Protein AF-A0A4V2U6P1-F1 (afdb_monomer)

Structure (mmCIF, N/CA/C/O backbone):
data_AF-A0A4V2U6P1-F1
#
_entry.id   AF-A0A4V2U6P1-F1
#
loop_
_atom_site.group_PDB
_atom_site.id
_atom_site.type_symbol
_atom_site.label_atom_id
_atom_site.label_alt_id
_atom_site.label_comp_id
_atom_site.label_asym_id
_atom_site.label_entity_id
_atom_site.label_seq_id
_atom_site.pdbx_PDB_ins_code
_atom_site.Cartn_x
_atom_site.Cartn_y
_atom_site.Cartn_z
_atom_site.occupancy
_atom_site.B_iso_or_equiv
_atom_site.auth_seq_id
_atom_site.auth_comp_id
_atom_site.auth_asym_id
_atom_site.auth_atom_id
_atom_site.pdbx_PDB_model_num
ATOM 1 N N . MET A 1 1 ? 49.937 1.066 48.881 1.00 42.44 1 MET A N 1
ATOM 2 C CA . MET A 1 1 ? 48.959 -0.029 48.688 1.00 42.44 1 MET A CA 1
ATOM 3 C C . MET A 1 1 ? 47.608 0.524 49.119 1.00 42.44 1 MET A C 1
ATOM 5 O O . MET A 1 1 ? 47.488 0.850 50.284 1.00 42.44 1 MET A O 1
ATOM 9 N N . TYR A 1 2 ? 46.623 0.800 48.268 1.00 28.44 2 TYR A N 1
ATOM 10 C CA . TYR A 1 2 ? 46.235 0.148 47.017 1.00 28.44 2 TYR A CA 1
ATOM 11 C C . TYR A 1 2 ? 45.716 1.172 45.992 1.00 28.44 2 TYR A C 1
ATOM 13 O O . TYR A 1 2 ? 44.991 2.096 46.350 1.00 28.44 2 TYR A O 1
ATOM 21 N N . SER A 1 3 ? 46.097 0.981 44.727 1.00 29.66 3 SER A N 1
ATOM 22 C CA . SER A 1 3 ? 45.518 1.653 43.560 1.00 29.66 3 SER A CA 1
ATOM 23 C C . SER A 1 3 ? 44.108 1.126 43.301 1.00 29.66 3 SER A C 1
ATOM 25 O O . SER A 1 3 ? 43.910 -0.087 43.289 1.00 29.66 3 SER A O 1
ATOM 27 N N . ILE A 1 4 ? 43.152 2.019 43.041 1.00 38.72 4 ILE A N 1
ATOM 28 C CA . ILE A 1 4 ? 41.842 1.650 42.496 1.00 38.72 4 ILE A CA 1
ATOM 29 C C . ILE A 1 4 ? 41.872 1.962 41.004 1.00 38.72 4 ILE A C 1
ATOM 31 O O . ILE A 1 4 ? 41.890 3.118 40.586 1.00 38.72 4 ILE A O 1
ATOM 35 N N . THR A 1 5 ? 41.940 0.895 40.217 1.00 34.00 5 THR A N 1
ATOM 36 C CA . THR A 1 5 ? 41.853 0.905 38.760 1.00 34.00 5 THR A CA 1
ATOM 37 C C . THR A 1 5 ? 40.407 1.166 38.347 1.00 34.00 5 THR A C 1
ATOM 39 O O . THR A 1 5 ? 39.481 0.506 38.814 1.00 34.00 5 THR A O 1
ATOM 42 N N . SER A 1 6 ? 40.227 2.137 37.459 1.00 34.06 6 SER A N 1
ATOM 43 C CA . SER A 1 6 ? 38.994 2.452 36.746 1.00 34.06 6 SER A CA 1
ATOM 44 C C . SER A 1 6 ? 38.441 1.231 36.002 1.00 34.06 6 SER A C 1
ATOM 46 O O . SER A 1 6 ? 39.108 0.695 35.116 1.00 34.06 6 SER A O 1
ATOM 48 N N . VAL A 1 7 ? 37.210 0.825 36.318 1.00 35.94 7 VAL A N 1
ATOM 49 C CA . VAL A 1 7 ? 36.425 -0.094 35.484 1.00 35.94 7 VAL A CA 1
ATOM 50 C C . VAL A 1 7 ? 35.584 0.748 34.528 1.00 35.94 7 VAL A C 1
ATOM 52 O O . VAL A 1 7 ? 34.641 1.424 34.934 1.00 35.94 7 VAL A O 1
ATOM 55 N N . SER A 1 8 ? 35.963 0.722 33.253 1.00 34.53 8 SER A N 1
ATOM 56 C CA . SER A 1 8 ? 35.185 1.265 32.144 1.00 34.53 8 SER A CA 1
ATOM 57 C C . SER A 1 8 ? 33.925 0.421 31.948 1.00 34.53 8 SER A C 1
ATOM 59 O O . SER A 1 8 ? 34.001 -0.710 31.475 1.00 34.53 8 SER A O 1
ATOM 61 N N . LEU A 1 9 ? 32.766 0.968 32.312 1.00 39.22 9 LEU A N 1
ATOM 62 C CA . LEU A 1 9 ? 31.474 0.454 31.866 1.00 39.22 9 LEU A CA 1
ATOM 63 C C . LEU A 1 9 ? 31.262 0.916 30.426 1.00 39.22 9 LEU A C 1
ATOM 65 O O . LEU A 1 9 ? 31.018 2.094 30.157 1.00 39.22 9 LEU A O 1
ATOM 69 N N . ASP A 1 10 ? 31.417 -0.040 29.518 1.00 35.84 10 ASP A N 1
ATOM 70 C CA . ASP A 1 10 ? 31.097 0.074 28.106 1.00 35.84 10 ASP A CA 1
ATOM 71 C C . ASP A 1 10 ? 29.629 0.505 27.956 1.00 35.84 10 ASP A C 1
ATOM 73 O O . ASP A 1 10 ? 28.696 -0.228 28.295 1.00 35.84 10 ASP A O 1
ATOM 77 N N . ARG A 1 11 ? 29.416 1.752 27.518 1.00 40.19 11 ARG A N 1
ATOM 78 C CA . ARG A 1 11 ? 28.096 2.256 27.138 1.00 40.19 11 ARG A CA 1
ATOM 79 C C . ARG A 1 11 ? 27.720 1.574 25.829 1.00 40.19 11 ARG A C 1
ATOM 81 O O . ARG A 1 11 ? 27.961 2.115 24.751 1.00 40.19 11 ARG A O 1
ATOM 88 N N . THR A 1 12 ? 27.058 0.426 25.920 1.00 35.88 12 THR A N 1
ATOM 89 C CA . THR A 1 12 ? 26.257 -0.083 24.809 1.00 35.88 12 THR A CA 1
ATOM 90 C C . THR A 1 12 ? 25.260 1.000 24.411 1.00 35.88 12 THR A C 1
ATOM 92 O O . THR A 1 12 ? 24.371 1.385 25.169 1.00 35.88 12 THR A O 1
ATOM 95 N N . ARG A 1 13 ? 25.484 1.538 23.216 1.00 38.91 13 ARG A N 1
ATOM 96 C CA . ARG A 1 13 ? 24.700 2.551 22.522 1.00 38.91 13 ARG A CA 1
ATOM 97 C C . ARG A 1 13 ? 23.270 2.046 22.312 1.00 38.91 13 ARG A C 1
ATOM 99 O O . ARG A 1 13 ? 22.975 1.434 21.291 1.00 38.91 13 ARG A O 1
ATOM 106 N N . THR A 1 14 ? 22.375 2.328 23.253 1.00 38.00 14 THR A N 1
ATOM 107 C CA . THR A 1 14 ? 20.930 2.259 23.019 1.00 38.00 14 THR A CA 1
ATOM 108 C C . THR A 1 14 ? 20.594 3.343 21.999 1.00 38.00 14 THR A C 1
ATOM 110 O O . THR A 1 14 ? 20.576 4.532 22.321 1.00 38.00 14 THR A O 1
ATOM 113 N N . GLN A 1 15 ? 20.413 2.960 20.735 1.00 40.78 15 GLN A N 1
ATOM 114 C CA . GLN A 1 15 ? 19.809 3.849 19.750 1.00 40.78 15 GLN A CA 1
ATOM 115 C C . GLN A 1 15 ? 18.362 4.068 20.189 1.00 40.78 15 GLN A C 1
ATOM 117 O O . GLN A 1 15 ? 17.535 3.168 20.107 1.00 40.78 15 GLN A O 1
ATOM 122 N N . SER A 1 16 ? 18.082 5.253 20.725 1.00 41.34 16 SER A N 1
ATOM 123 C CA . SER A 1 16 ? 16.719 5.740 20.885 1.00 41.34 16 SER A CA 1
ATOM 124 C C . SER A 1 16 ? 16.160 5.965 19.482 1.00 41.34 16 SER A C 1
ATOM 126 O O . SER A 1 16 ? 16.459 6.978 18.850 1.00 41.34 16 SER A O 1
ATOM 128 N N . THR A 1 17 ? 15.421 4.991 18.952 1.00 43.19 17 THR A N 1
ATOM 129 C CA . THR A 1 17 ? 14.581 5.187 17.771 1.00 43.19 17 THR A CA 1
ATOM 130 C C . THR A 1 17 ? 13.527 6.220 18.149 1.00 43.19 17 THR A C 1
ATOM 132 O O . THR A 1 17 ? 12.600 5.936 18.914 1.00 43.19 17 THR A O 1
ATOM 135 N N . GLY A 1 18 ? 13.726 7.456 17.687 1.00 47.00 18 GLY A N 1
ATOM 136 C CA . GLY A 1 18 ? 12.778 8.544 17.893 1.00 47.00 18 GLY A CA 1
ATOM 137 C C . GLY A 1 18 ? 11.393 8.161 17.371 1.00 47.00 18 GLY A C 1
ATOM 138 O O . GLY A 1 18 ? 11.265 7.329 16.474 1.00 47.00 18 GLY A O 1
ATOM 139 N N . ALA A 1 19 ? 10.346 8.783 17.915 1.00 54.31 19 ALA A N 1
ATOM 140 C CA . ALA A 1 19 ? 8.952 8.532 17.527 1.00 54.31 19 ALA A CA 1
ATOM 141 C C . ALA A 1 19 ? 8.707 8.599 16.000 1.00 54.31 19 ALA A C 1
ATOM 143 O O . ALA A 1 19 ? 7.800 7.949 15.496 1.00 54.31 19 ALA A O 1
ATOM 144 N N . ALA A 1 20 ? 9.560 9.318 15.260 1.00 58.84 20 ALA A N 1
ATOM 145 C CA . ALA A 1 20 ? 9.515 9.448 13.806 1.00 58.84 20 ALA A CA 1
ATOM 146 C C . ALA A 1 20 ? 9.868 8.176 13.008 1.00 58.84 20 ALA A C 1
ATOM 148 O O . ALA A 1 20 ? 9.624 8.166 11.807 1.00 58.84 20 ALA A O 1
ATOM 149 N N . ASP A 1 21 ? 10.428 7.130 13.627 1.00 77.12 21 ASP A N 1
ATOM 150 C CA . ASP A 1 21 ? 10.793 5.888 12.918 1.00 77.12 21 ASP A CA 1
ATOM 151 C C . ASP A 1 21 ? 9.778 4.754 13.144 1.00 77.12 21 ASP A C 1
ATOM 153 O O . ASP A 1 21 ? 9.629 3.857 12.321 1.00 77.12 21 ASP A O 1
ATOM 157 N N . ARG A 1 22 ? 8.983 4.823 14.218 1.00 89.50 22 ARG A N 1
ATOM 158 C CA . ARG A 1 22 ? 8.025 3.763 14.578 1.00 89.50 22 ARG A CA 1
ATOM 159 C C . ARG A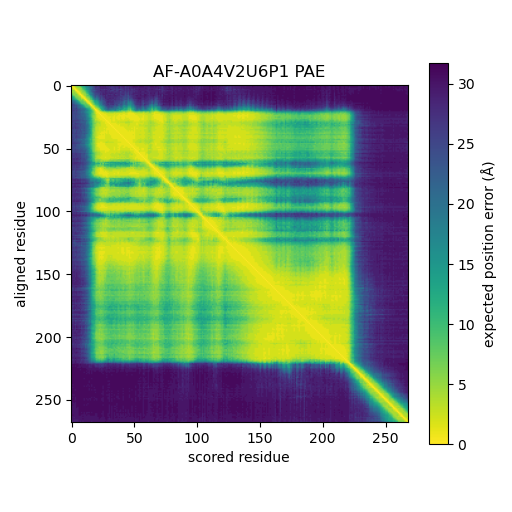 1 22 ? 6.831 3.727 13.617 1.00 89.50 22 ARG A C 1
ATOM 161 O O . ARG A 1 22 ? 6.365 4.803 13.242 1.00 89.50 22 ARG A O 1
ATOM 168 N N . PRO A 1 23 ? 6.295 2.549 13.249 1.00 93.50 23 PRO A N 1
ATOM 169 C CA . PRO A 1 23 ? 5.079 2.455 12.443 1.00 93.50 23 PRO A CA 1
ATOM 170 C C . PRO A 1 23 ? 3.924 3.246 13.065 1.00 93.50 23 PRO A C 1
ATOM 172 O O . PRO A 1 23 ? 3.706 3.182 14.279 1.00 93.50 23 PRO A O 1
ATOM 175 N N . LEU A 1 24 ? 3.210 4.010 12.236 1.00 94.56 24 LEU A N 1
ATOM 176 C CA . LEU A 1 24 ? 2.095 4.851 12.667 1.00 94.56 24 LEU A CA 1
ATOM 177 C C . LEU A 1 24 ? 0.805 4.027 12.671 1.00 94.56 24 LEU A C 1
ATOM 179 O O . LEU A 1 24 ? 0.387 3.530 11.625 1.00 94.56 24 LEU A O 1
ATOM 183 N N . VAL A 1 25 ? 0.157 3.921 13.827 1.00 96.12 25 VAL A N 1
ATOM 184 C CA . VAL A 1 25 ? -1.150 3.277 13.986 1.00 96.12 25 VAL A CA 1
ATOM 185 C C . VAL A 1 25 ? -2.175 4.353 14.307 1.00 96.12 25 VAL A C 1
ATOM 187 O O . VAL A 1 25 ? -2.092 5.030 15.328 1.00 96.12 25 VAL A O 1
ATOM 190 N N . VAL A 1 26 ? -3.143 4.524 13.418 1.00 95.38 26 VAL A N 1
ATOM 191 C CA . VAL A 1 26 ? -4.227 5.486 13.601 1.00 95.38 26 VAL A CA 1
ATOM 192 C C . VAL A 1 26 ? -5.389 4.798 14.305 1.00 95.38 26 VAL A C 1
ATOM 194 O O . VAL A 1 26 ? -5.792 3.717 13.895 1.00 95.38 26 VAL A O 1
ATOM 197 N N . VAL A 1 27 ? -5.943 5.427 15.335 1.00 94.81 27 VAL A N 1
ATOM 198 C CA . VAL A 1 27 ? -7.139 4.970 16.048 1.00 94.81 27 VAL A CA 1
ATOM 199 C C . VAL A 1 27 ? -8.253 5.977 15.814 1.00 94.81 27 VAL A C 1
ATOM 201 O O . VAL A 1 27 ? -8.070 7.171 16.061 1.00 94.81 27 VAL A O 1
ATOM 204 N N . ILE A 1 28 ? -9.403 5.496 15.350 1.00 93.06 28 ILE A N 1
ATOM 205 C CA . ILE A 1 28 ? -10.594 6.308 15.111 1.00 93.06 28 ILE A CA 1
ATOM 206 C C . ILE A 1 28 ? -11.769 5.694 15.875 1.00 93.06 28 ILE A C 1
ATOM 208 O O . ILE A 1 28 ? -12.282 4.648 15.481 1.00 93.06 28 ILE A O 1
ATOM 212 N N . ASP A 1 29 ? -12.163 6.336 16.971 1.00 90.81 29 ASP A N 1
ATOM 213 C CA . ASP A 1 29 ? -13.250 5.904 17.862 1.00 90.81 29 ASP A CA 1
ATOM 214 C C . ASP A 1 29 ? -13.822 7.154 18.563 1.00 90.81 29 ASP A C 1
ATOM 216 O O . ASP A 1 29 ? -13.063 8.053 18.940 1.00 90.81 29 ASP A O 1
ATOM 220 N N . ASP A 1 30 ? -15.145 7.264 18.694 1.00 89.88 30 ASP A N 1
ATOM 221 C CA . ASP A 1 30 ? -15.791 8.425 19.317 1.00 89.88 30 ASP A CA 1
ATOM 222 C C . ASP A 1 30 ? -15.680 8.412 20.852 1.00 89.88 30 ASP A C 1
ATOM 224 O O . ASP A 1 30 ? -15.783 9.465 21.491 1.00 89.88 30 ASP A O 1
ATOM 228 N N . ASP A 1 31 ? -15.378 7.256 21.447 1.00 90.31 31 ASP A N 1
ATOM 229 C CA . ASP A 1 31 ? -15.154 7.098 22.878 1.00 90.31 31 ASP A CA 1
ATOM 230 C C . ASP A 1 31 ? -13.708 7.468 23.262 1.00 90.31 31 ASP A C 1
ATOM 232 O O . ASP A 1 31 ? -12.723 6.810 22.905 1.00 90.31 31 ASP A O 1
ATOM 236 N N . LEU A 1 32 ? -13.568 8.542 24.047 1.00 91.69 32 LEU A N 1
ATOM 237 C CA . LEU A 1 32 ? -12.277 9.007 24.561 1.00 91.69 32 LEU A CA 1
ATOM 238 C C . LEU A 1 32 ? -11.562 7.941 25.406 1.00 91.69 32 LEU A C 1
ATOM 240 O O . LEU A 1 32 ? -10.352 7.777 25.271 1.00 91.69 32 LEU A O 1
ATOM 244 N N . SER A 1 33 ? -12.292 7.198 26.240 1.00 91.75 33 SER A N 1
ATOM 245 C CA . SER A 1 33 ? -11.710 6.189 27.127 1.00 91.75 33 SER A CA 1
ATOM 246 C C . SER A 1 33 ? -11.125 5.020 26.338 1.00 91.75 33 SER A C 1
ATOM 248 O O . SER A 1 33 ? -10.048 4.517 26.680 1.00 91.75 33 SER A O 1
ATOM 250 N N . ILE A 1 34 ? -11.790 4.617 25.249 1.00 91.00 34 ILE A N 1
ATOM 251 C CA . ILE A 1 34 ? -11.264 3.598 24.335 1.00 91.00 34 ILE A CA 1
ATOM 252 C C . ILE A 1 34 ? -10.000 4.118 23.649 1.00 91.00 34 ILE A C 1
ATOM 254 O O . ILE A 1 34 ? -8.989 3.415 23.641 1.00 91.00 34 ILE A O 1
ATOM 258 N N . ARG A 1 35 ? -10.011 5.354 23.130 1.00 94.00 35 ARG A N 1
ATOM 259 C CA . ARG A 1 35 ? -8.834 5.943 22.470 1.00 94.00 35 ARG A CA 1
ATOM 260 C C . ARG A 1 35 ? -7.617 6.029 23.389 1.00 94.00 35 ARG A C 1
ATOM 262 O O . ARG A 1 35 ? -6.546 5.595 22.977 1.00 94.00 35 ARG A O 1
ATOM 269 N N . GLU A 1 36 ? -7.777 6.510 24.620 1.00 94.31 36 GLU A N 1
ATOM 270 C CA . GLU A 1 36 ? -6.687 6.588 25.609 1.00 94.31 36 GLU A CA 1
ATOM 271 C C . GLU A 1 36 ? -6.162 5.193 25.992 1.00 94.31 36 GLU A C 1
ATOM 273 O O . GLU A 1 36 ? -4.954 4.968 26.089 1.00 94.31 36 GLU A O 1
ATOM 278 N N . SER A 1 37 ? -7.058 4.214 26.147 1.00 94.00 37 SER A N 1
ATOM 279 C CA . SER A 1 37 ? -6.667 2.829 26.446 1.00 94.00 37 SER A CA 1
ATOM 280 C C . SER A 1 37 ? -5.868 2.201 25.298 1.00 94.00 37 SER A C 1
ATOM 282 O O . SER A 1 37 ? -4.851 1.538 25.526 1.00 94.00 37 SER A O 1
ATOM 284 N N . LEU A 1 38 ? -6.304 2.425 24.054 1.00 94.75 38 LEU A N 1
ATOM 285 C CA . LEU A 1 38 ? -5.612 1.945 22.860 1.00 94.75 38 LEU A CA 1
ATOM 286 C C . LEU A 1 38 ? -4.284 2.671 22.635 1.00 94.75 38 LEU A C 1
ATOM 288 O O . LEU A 1 38 ? -3.313 2.030 22.241 1.00 94.75 38 LEU A O 1
ATOM 292 N N . GLU A 1 39 ? -4.201 3.967 22.935 1.00 96.00 39 GLU A N 1
ATOM 293 C CA . GLU A 1 39 ? -2.959 4.742 22.871 1.00 96.00 39 GLU A CA 1
ATOM 294 C C . GLU A 1 39 ? -1.860 4.114 23.734 1.00 96.00 39 GLU A C 1
ATOM 296 O O . GLU A 1 39 ? -0.742 3.883 23.257 1.00 96.00 39 GLU A O 1
ATOM 301 N N . LEU A 1 40 ? -2.190 3.790 24.987 1.00 94.69 40 LEU A N 1
ATOM 302 C CA . LEU A 1 40 ? -1.267 3.157 25.927 1.00 94.69 40 LEU A CA 1
ATOM 303 C C . LEU A 1 40 ? -0.840 1.768 25.441 1.00 94.69 40 LEU A C 1
ATOM 305 O O . LEU A 1 40 ? 0.355 1.459 25.435 1.00 94.69 40 LEU A O 1
ATOM 309 N N . LEU A 1 41 ? -1.796 0.949 24.991 1.00 95.44 41 LEU A N 1
ATOM 310 C CA . LEU A 1 41 ? -1.534 -0.399 24.486 1.00 95.44 41 LEU A CA 1
ATOM 311 C C . LEU A 1 41 ? -0.597 -0.371 23.268 1.00 95.44 41 LEU A C 1
ATOM 313 O O . LEU A 1 41 ? 0.444 -1.029 23.270 1.00 95.44 41 LEU A O 1
ATOM 317 N N . ILE A 1 42 ? -0.925 0.438 22.261 1.00 96.25 42 ILE A N 1
ATOM 318 C CA . ILE A 1 42 ? -0.165 0.581 21.011 1.00 96.25 42 ILE A CA 1
ATOM 319 C C . ILE A 1 42 ? 1.242 1.121 21.288 1.00 96.25 42 ILE A C 1
ATOM 321 O O . ILE A 1 42 ? 2.226 0.595 20.761 1.00 96.25 42 ILE A O 1
ATOM 325 N N . SER A 1 43 ? 1.352 2.129 22.158 1.00 95.88 43 SER A N 1
ATOM 326 C CA . SER A 1 43 ? 2.645 2.697 22.555 1.00 95.88 43 SER A CA 1
ATOM 327 C C . SER A 1 43 ? 3.525 1.670 23.262 1.00 95.88 43 SER A C 1
ATOM 329 O O . SER A 1 43 ? 4.725 1.588 22.986 1.00 95.88 43 SER A O 1
ATOM 331 N N . SER A 1 44 ? 2.936 0.862 24.153 1.00 94.69 44 SER A N 1
ATOM 332 C CA . SER A 1 44 ? 3.648 -0.191 24.890 1.00 94.69 44 SER A CA 1
ATOM 333 C C . SER A 1 44 ? 4.167 -1.307 23.977 1.00 94.69 44 SER A C 1
ATOM 335 O O . SER A 1 44 ? 5.221 -1.878 24.250 1.00 94.69 44 SER A O 1
ATOM 337 N N . ALA A 1 45 ? 3.485 -1.553 22.855 1.00 94.06 45 ALA A N 1
ATOM 338 C CA . ALA A 1 45 ? 3.888 -2.511 21.829 1.00 94.06 45 ALA A CA 1
ATOM 339 C C . ALA A 1 45 ? 4.943 -1.962 20.843 1.00 94.06 45 ALA A C 1
ATOM 341 O O . ALA A 1 45 ? 5.423 -2.694 19.980 1.00 94.06 45 ALA A O 1
ATOM 342 N N . GLY A 1 46 ? 5.348 -0.693 20.981 1.00 94.19 46 GLY A N 1
ATOM 343 C CA . GLY A 1 46 ? 6.435 -0.092 20.201 1.00 94.19 46 GLY A CA 1
ATOM 344 C C . GLY A 1 46 ? 6.003 0.642 18.928 1.00 94.19 46 GLY A C 1
ATOM 345 O O . GLY A 1 46 ? 6.869 1.048 18.151 1.00 94.19 46 GLY A O 1
ATOM 346 N N . TRP A 1 47 ? 4.706 0.871 18.725 1.00 95.88 47 TRP A N 1
ATOM 347 C CA . TRP A 1 47 ? 4.181 1.671 17.612 1.00 95.88 47 TRP A CA 1
ATOM 348 C C . TRP A 1 47 ? 3.890 3.116 18.033 1.00 95.88 47 TRP A C 1
ATOM 350 O O . TRP A 1 47 ? 3.881 3.441 19.220 1.00 95.88 47 TRP A O 1
ATOM 360 N N . SER A 1 48 ? 3.690 4.003 17.056 1.00 95.69 48 SER A N 1
ATOM 361 C CA . SER A 1 48 ? 3.278 5.389 17.300 1.00 95.69 48 SER A CA 1
ATOM 362 C C . SER A 1 48 ? 1.765 5.509 17.110 1.00 95.69 48 SER A C 1
ATOM 364 O O . SER A 1 48 ? 1.314 5.370 15.973 1.00 95.69 48 SER A O 1
ATOM 366 N N . PRO A 1 49 ? 0.966 5.769 18.157 1.00 95.19 49 PRO A N 1
ATOM 367 C CA . PRO A 1 49 ? -0.462 6.016 17.996 1.00 95.19 49 PRO A CA 1
ATOM 368 C C . PRO A 1 49 ? -0.742 7.433 17.468 1.00 95.19 49 PRO A C 1
ATOM 370 O O . PRO A 1 49 ? -0.017 8.379 17.771 1.00 95.19 49 PRO A O 1
ATOM 373 N N . ALA A 1 50 ? -1.824 7.584 16.708 1.00 94.75 50 ALA A N 1
ATOM 374 C CA . ALA A 1 50 ? -2.473 8.866 16.430 1.00 94.75 50 ALA A CA 1
ATOM 375 C C . ALA A 1 50 ? -3.987 8.701 16.579 1.00 94.75 50 ALA A C 1
ATOM 377 O O . ALA A 1 50 ? -4.560 7.760 16.035 1.00 94.75 50 ALA A O 1
ATOM 378 N N . LEU A 1 51 ? -4.627 9.592 17.332 1.00 94.50 51 LEU A N 1
ATOM 379 C CA . LEU A 1 51 ? -6.002 9.415 17.799 1.00 94.50 51 LEU A CA 1
ATOM 380 C C . LEU A 1 51 ? -6.938 10.426 17.139 1.00 94.50 51 LEU A C 1
ATOM 382 O O . LEU A 1 51 ? -6.651 11.619 17.143 1.00 94.50 51 LEU A O 1
ATOM 386 N N . PHE A 1 52 ? -8.094 9.965 16.669 1.00 92.75 52 PHE A N 1
ATOM 387 C CA . PHE A 1 52 ? -9.134 10.804 16.071 1.00 92.75 52 PHE A CA 1
ATOM 388 C C . PHE A 1 52 ? -10.500 10.394 16.613 1.00 92.75 52 PHE A C 1
ATOM 390 O O . PHE A 1 52 ? -10.775 9.209 16.762 1.00 92.75 52 PHE A O 1
ATOM 397 N N . ALA A 1 53 ? -11.363 11.362 16.903 1.00 90.69 53 ALA A N 1
ATOM 398 C CA . ALA A 1 53 ? -12.719 11.106 17.381 1.00 90.69 53 ALA A CA 1
ATOM 399 C C . ALA A 1 53 ? -13.693 10.768 16.241 1.00 90.69 53 ALA A C 1
ATOM 401 O O . ALA A 1 53 ? -14.826 10.368 16.485 1.00 90.69 53 ALA A O 1
ATOM 402 N N . SER A 1 54 ? -13.296 10.987 14.981 1.00 88.31 54 SER A N 1
ATOM 403 C CA . SER A 1 54 ? -14.127 10.661 13.821 1.00 88.31 54 SER A CA 1
ATOM 404 C C . SER A 1 54 ? -13.314 10.476 12.541 1.00 88.31 54 SER A C 1
ATOM 406 O O . SER A 1 54 ? -12.225 11.033 12.377 1.00 88.31 54 SER A O 1
ATOM 408 N N . ALA A 1 55 ? -13.890 9.759 11.572 1.00 86.06 55 ALA A N 1
ATOM 409 C CA . ALA A 1 55 ? -13.303 9.613 10.240 1.00 86.06 55 ALA A CA 1
ATOM 410 C C . ALA A 1 55 ? -13.135 10.963 9.521 1.00 86.06 55 ALA A C 1
ATOM 412 O O . ALA A 1 55 ? -12.182 11.147 8.768 1.00 86.06 55 ALA A O 1
ATOM 413 N N . LYS A 1 56 ? -14.034 11.925 9.772 1.00 85.56 56 LYS A N 1
ATOM 414 C CA . LYS A 1 56 ? -13.922 13.281 9.225 1.00 85.56 56 LYS A CA 1
ATOM 415 C C . LYS A 1 56 ? -12.697 14.005 9.777 1.00 85.56 56 LYS A C 1
ATOM 417 O O . LYS A 1 56 ? -11.935 14.568 9.005 1.00 85.56 56 LYS A O 1
ATOM 422 N N . GLU A 1 57 ? -12.492 13.954 11.091 1.00 87.88 57 GLU A N 1
ATOM 423 C CA . GLU A 1 57 ? -11.329 14.572 11.730 1.00 87.88 57 GLU A CA 1
ATOM 424 C C . GLU A 1 57 ? -10.019 14.008 11.169 1.00 87.88 57 GLU A C 1
ATOM 426 O O . GLU A 1 57 ? -9.110 14.777 10.862 1.00 87.88 57 GLU A O 1
ATOM 431 N N . PHE A 1 58 ? -9.964 12.690 10.954 1.00 88.31 58 PHE A N 1
ATOM 432 C CA . PHE A 1 58 ? -8.836 12.026 10.302 1.00 88.31 58 PHE A CA 1
ATOM 433 C C . PHE A 1 58 ? -8.608 12.507 8.863 1.00 88.31 58 PHE A C 1
ATOM 435 O O . PHE A 1 58 ? -7.466 12.702 8.460 1.00 88.31 58 PHE A O 1
ATOM 442 N N . LEU A 1 59 ? -9.666 12.708 8.076 1.00 83.81 59 LEU A N 1
ATOM 443 C CA . LEU A 1 59 ? -9.541 13.204 6.702 1.00 83.81 59 LEU A CA 1
ATOM 444 C C . LEU A 1 59 ? -9.101 14.675 6.653 1.00 83.81 59 LEU A C 1
ATOM 446 O O . LEU A 1 59 ? -8.269 15.027 5.818 1.00 83.81 59 LEU A O 1
ATOM 450 N N . ASP A 1 60 ? -9.619 15.510 7.556 1.00 84.81 60 ASP A N 1
ATOM 451 C CA . ASP A 1 60 ? -9.308 16.943 7.630 1.00 84.81 60 ASP A CA 1
ATOM 452 C C . ASP A 1 60 ? -7.887 17.201 8.173 1.00 84.81 60 ASP A C 1
ATOM 454 O O . ASP A 1 60 ? -7.233 18.167 7.779 1.00 84.81 60 ASP A O 1
ATOM 458 N N . HIS A 1 61 ? -7.388 16.319 9.046 1.00 81.44 61 HIS A N 1
ATOM 459 C CA . HIS A 1 61 ? -6.089 16.443 9.720 1.00 81.44 61 HIS A CA 1
ATOM 460 C C . HIS A 1 61 ? -5.177 15.247 9.441 1.00 81.44 61 HIS A C 1
ATOM 462 O O . HIS A 1 61 ? -4.424 14.820 10.321 1.00 81.44 61 HIS A O 1
ATOM 468 N N . SER A 1 62 ? -5.263 14.679 8.232 1.00 69.75 62 SER A N 1
ATOM 469 C CA . SER A 1 62 ? -4.512 13.469 7.888 1.00 69.75 62 SER A CA 1
ATOM 470 C C . SER A 1 62 ? -3.027 13.648 8.236 1.00 69.75 62 SER A C 1
ATOM 472 O O . SER A 1 62 ? -2.435 14.663 7.854 1.00 69.75 62 SER A O 1
ATOM 474 N N . PRO A 1 63 ? -2.408 12.678 8.939 1.00 70.75 63 PRO A N 1
ATOM 475 C CA . PRO A 1 63 ? -1.013 12.775 9.343 1.00 70.75 63 PRO A CA 1
ATOM 476 C C . PRO A 1 63 ? -0.088 13.019 8.147 1.00 70.75 63 PRO A C 1
ATOM 478 O O . PRO A 1 63 ? -0.345 12.545 7.039 1.00 70.75 63 PRO A O 1
ATOM 481 N N . THR A 1 64 ? 1.028 13.711 8.386 1.00 68.56 64 THR A N 1
ATOM 482 C CA . THR A 1 64 ? 2.070 13.959 7.371 1.00 68.56 64 THR A CA 1
ATOM 483 C C . THR A 1 64 ? 2.802 12.689 6.937 1.00 68.56 64 THR A C 1
ATOM 485 O O . THR A 1 64 ? 3.456 12.684 5.897 1.00 68.56 64 THR A O 1
ATOM 488 N N . ARG A 1 65 ? 2.707 11.621 7.735 1.00 77.56 65 ARG A N 1
ATOM 489 C CA . ARG A 1 65 ? 3.286 10.305 7.468 1.00 77.56 65 ARG A CA 1
ATOM 490 C C . ARG A 1 65 ? 2.166 9.320 7.155 1.00 77.56 65 ARG A C 1
ATOM 492 O O . ARG A 1 65 ? 1.122 9.357 7.805 1.00 77.56 65 ARG A O 1
ATOM 499 N N . ASP A 1 66 ? 2.382 8.434 6.187 1.00 82.88 66 ASP A N 1
ATOM 500 C CA . ASP A 1 66 ? 1.371 7.439 5.843 1.00 82.88 66 ASP A CA 1
ATOM 501 C C . ASP A 1 66 ? 1.137 6.458 7.007 1.00 82.88 66 ASP A C 1
ATOM 503 O O . ASP A 1 66 ? 2.100 5.901 7.546 1.00 82.88 66 ASP A O 1
ATOM 507 N N . PRO A 1 67 ? -0.126 6.246 7.423 1.00 89.38 67 PRO A N 1
ATOM 508 C CA . PRO A 1 67 ? -0.463 5.251 8.431 1.00 89.38 67 PRO A CA 1
ATOM 509 C C . PRO A 1 67 ? -0.090 3.844 7.969 1.00 89.38 67 PRO A C 1
ATOM 511 O O . PRO A 1 67 ? -0.431 3.437 6.860 1.00 89.38 67 PRO A O 1
ATOM 514 N N . SER A 1 68 ? 0.539 3.078 8.857 1.00 92.69 68 SER A N 1
ATOM 515 C CA . SER A 1 68 ? 0.815 1.655 8.647 1.00 92.69 68 SER A CA 1
ATOM 516 C C . SER A 1 68 ? -0.415 0.786 8.918 1.00 92.69 68 SER A C 1
ATOM 518 O O . SER A 1 68 ? -0.522 -0.330 8.418 1.00 92.69 68 SER A O 1
ATOM 520 N N . CYS A 1 69 ? -1.342 1.280 9.737 1.00 94.88 69 CYS A N 1
ATOM 521 C CA . CYS A 1 69 ? -2.597 0.614 10.057 1.00 94.88 69 CYS A CA 1
ATOM 522 C C . CYS A 1 69 ? -3.616 1.639 10.562 1.00 94.88 69 CYS A C 1
ATOM 524 O O . CYS A 1 69 ? -3.244 2.620 11.213 1.00 94.88 69 CYS A O 1
ATOM 526 N N . ILE A 1 70 ? -4.899 1.384 10.311 1.00 94.19 70 ILE A N 1
ATOM 527 C CA . ILE A 1 70 ? -6.017 2.110 10.921 1.00 94.19 70 ILE A CA 1
ATOM 528 C C . ILE A 1 70 ? -6.842 1.123 11.751 1.00 94.19 70 ILE A C 1
ATOM 530 O O . ILE A 1 70 ? -7.272 0.098 11.234 1.00 94.19 70 ILE A O 1
ATOM 534 N N . VAL A 1 71 ? -7.080 1.442 13.019 1.00 94.44 71 VAL A N 1
ATOM 535 C CA . VAL A 1 71 ? -8.059 0.788 13.893 1.00 94.44 71 VAL A CA 1
ATOM 536 C C . VAL A 1 71 ? -9.293 1.679 13.938 1.00 94.44 71 VAL A C 1
ATOM 538 O O . VAL A 1 71 ? -9.189 2.856 14.281 1.00 94.44 71 VAL A O 1
ATOM 541 N N . LEU A 1 72 ? -10.445 1.144 13.547 1.00 92.12 72 LEU A N 1
ATOM 542 C CA . LEU A 1 72 ? -11.631 1.941 13.243 1.00 92.12 72 LEU A CA 1
ATOM 543 C C . LEU A 1 72 ? -12.879 1.361 13.897 1.00 92.12 72 LEU A C 1
ATOM 545 O O . LEU A 1 72 ? -13.266 0.235 13.578 1.00 92.12 72 LEU A O 1
ATOM 549 N N . ASP A 1 73 ? -13.538 2.146 14.751 1.00 89.00 73 ASP A N 1
ATOM 550 C CA . ASP A 1 73 ? -14.873 1.799 15.233 1.00 89.00 73 ASP A CA 1
ATOM 551 C C . ASP A 1 73 ? -15.902 1.939 14.108 1.00 89.00 73 ASP A C 1
ATOM 553 O O . ASP A 1 73 ? -15.916 2.923 1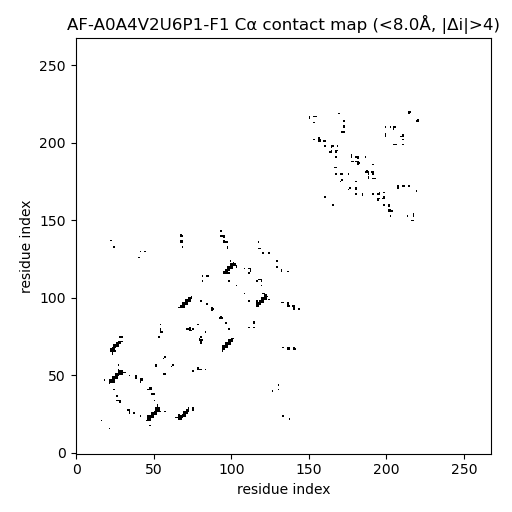3.361 1.00 89.00 73 ASP A O 1
ATOM 557 N N . VAL A 1 74 ? -16.782 0.948 13.974 1.00 79.06 74 VAL A N 1
ATOM 558 C CA . VAL A 1 74 ? -17.860 0.994 12.984 1.00 79.06 74 VAL A CA 1
ATOM 559 C C . VAL A 1 74 ? -19.136 1.646 13.507 1.00 79.06 74 VAL A C 1
ATOM 561 O O . VAL A 1 74 ? -19.957 2.078 12.700 1.00 79.06 74 VAL A O 1
ATOM 564 N N . ASN A 1 75 ? -19.305 1.755 14.826 1.00 73.06 75 ASN A N 1
ATOM 565 C CA . ASN A 1 75 ? -20.530 2.289 15.428 1.00 73.06 75 ASN A CA 1
ATOM 566 C C . ASN A 1 75 ? -20.583 3.827 15.496 1.00 73.06 75 ASN A C 1
ATOM 568 O O . ASN A 1 75 ? -21.560 4.376 16.009 1.00 73.06 75 ASN A O 1
ATOM 572 N N . MET A 1 76 ? -19.587 4.528 14.949 1.00 71.50 76 MET A N 1
ATOM 573 C CA . MET A 1 76 ? -19.564 5.988 14.958 1.00 71.50 76 MET A CA 1
ATOM 574 C C . MET A 1 76 ? -20.657 6.598 14.058 1.00 71.50 76 MET A C 1
ATOM 576 O O . MET A 1 76 ? -20.820 6.190 12.901 1.00 71.50 76 MET A O 1
ATOM 580 N N . PRO A 1 77 ? -21.373 7.633 14.530 1.00 58.59 77 PRO A N 1
ATOM 581 C CA . PRO A 1 77 ? -22.314 8.382 13.707 1.00 58.59 77 PRO A CA 1
ATOM 582 C C . PRO A 1 77 ? -21.592 9.217 12.636 1.00 58.59 77 PRO A C 1
ATOM 584 O O . PRO A 1 77 ? -20.589 9.879 12.900 1.00 58.59 77 PRO A O 1
ATOM 587 N N . GLY A 1 78 ? -22.145 9.250 11.420 1.00 64.25 78 GLY A N 1
ATOM 588 C CA . GLY A 1 78 ? -21.629 10.062 10.314 1.00 64.25 78 GLY A CA 1
ATOM 589 C C . GLY A 1 78 ? -20.996 9.229 9.203 1.00 64.25 78 GLY A C 1
ATOM 590 O O . GLY A 1 78 ? -21.621 8.298 8.700 1.00 64.25 78 GLY A O 1
ATOM 591 N N . LEU A 1 79 ? -19.793 9.612 8.761 1.00 62.09 79 LEU A N 1
ATOM 592 C CA . LEU A 1 79 ? -19.080 8.907 7.694 1.00 62.09 79 LEU A CA 1
ATOM 593 C C . LEU A 1 79 ? -18.743 7.492 8.178 1.00 62.09 79 LEU A C 1
ATOM 595 O O . LEU A 1 79 ? -17.943 7.336 9.101 1.00 62.09 79 LEU A O 1
ATOM 599 N N . THR A 1 80 ? -19.375 6.474 7.589 1.00 69.69 80 THR A N 1
ATOM 600 C CA . THR A 1 80 ? -19.227 5.101 8.082 1.00 69.69 80 THR A CA 1
ATOM 601 C C . THR A 1 80 ? -17.799 4.620 7.854 1.00 69.69 80 THR A C 1
ATOM 603 O O . THR A 1 80 ? -17.133 5.038 6.902 1.00 69.69 80 THR A O 1
ATOM 606 N N . GLY A 1 81 ? -17.311 3.692 8.678 1.00 71.06 81 GLY A N 1
ATOM 607 C CA . GLY A 1 81 ? -15.959 3.170 8.485 1.00 71.06 81 GLY A CA 1
ATOM 608 C C . GLY A 1 81 ? -15.740 2.520 7.104 1.00 71.06 81 GLY A C 1
ATOM 609 O O . GLY A 1 81 ? -14.643 2.566 6.548 1.00 71.06 81 GLY A O 1
ATOM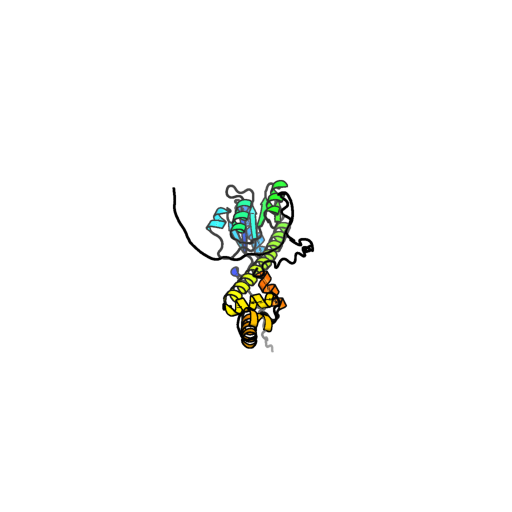 610 N N . LEU A 1 82 ? -16.815 2.017 6.485 1.00 75.12 82 LEU A N 1
ATOM 611 C CA . LEU A 1 82 ? -16.821 1.504 5.111 1.00 75.12 82 LEU A CA 1
ATOM 612 C C . LEU A 1 82 ? -16.772 2.607 4.039 1.00 75.12 82 LEU A C 1
ATOM 614 O O . LEU A 1 82 ? -16.336 2.354 2.914 1.00 75.12 82 LEU A O 1
ATOM 618 N N . ASP A 1 83 ? -17.256 3.814 4.335 1.00 80.81 83 ASP A N 1
ATOM 619 C CA . ASP A 1 83 ? -17.076 4.981 3.466 1.00 80.81 83 ASP A CA 1
ATOM 620 C C . ASP A 1 83 ? -15.619 5.451 3.508 1.00 80.81 83 ASP A C 1
ATOM 622 O O . ASP A 1 83 ? -15.031 5.678 2.450 1.00 80.81 83 ASP A O 1
ATOM 626 N N . LEU A 1 84 ? -15.007 5.508 4.701 1.00 82.44 84 LEU A N 1
ATOM 627 C CA . LEU A 1 84 ? -13.589 5.854 4.851 1.00 82.44 84 LEU A CA 1
ATOM 628 C C . LEU A 1 84 ? -12.698 4.892 4.058 1.00 82.44 84 LEU A C 1
ATOM 630 O O . LEU A 1 84 ? -11.834 5.330 3.301 1.00 82.44 84 LEU A O 1
ATOM 634 N N . GLN A 1 85 ? -12.956 3.589 4.169 1.00 81.50 85 GLN A N 1
ATOM 635 C CA . GLN A 1 85 ? -12.255 2.573 3.389 1.00 81.50 85 GLN A CA 1
ATOM 636 C C . GLN A 1 85 ? -12.362 2.831 1.881 1.00 81.50 85 GLN A C 1
ATOM 638 O O . GLN A 1 85 ? -11.346 2.884 1.190 1.00 81.50 85 GLN A O 1
ATOM 643 N N . ARG A 1 86 ? -13.577 3.069 1.369 1.00 80.94 86 ARG A N 1
ATOM 644 C CA . ARG A 1 86 ? -13.795 3.379 -0.053 1.00 80.94 86 ARG A CA 1
ATOM 645 C C . ARG A 1 86 ? -13.054 4.637 -0.494 1.00 80.94 86 ARG A C 1
ATOM 647 O O . ARG A 1 86 ? -12.499 4.650 -1.594 1.00 80.94 86 ARG A O 1
ATOM 654 N N . MET A 1 87 ? -13.023 5.675 0.338 1.00 81.62 87 MET A N 1
ATOM 655 C CA . MET A 1 87 ? -12.297 6.912 0.046 1.00 81.62 87 MET A CA 1
ATOM 656 C C . MET A 1 87 ? -10.783 6.685 -0.017 1.00 81.62 87 MET A C 1
ATOM 658 O O . MET A 1 87 ? -10.143 7.146 -0.961 1.00 81.62 87 MET A O 1
ATOM 662 N N . LEU A 1 88 ? -10.217 5.934 0.931 1.00 80.62 88 LEU A N 1
ATOM 663 C CA . LEU A 1 88 ? -8.788 5.607 0.950 1.00 80.62 88 LEU A CA 1
ATOM 664 C C . LEU A 1 88 ? -8.382 4.773 -0.269 1.00 80.62 88 LEU A C 1
ATOM 666 O O . LEU A 1 88 ? -7.416 5.119 -0.951 1.00 80.62 88 LEU A O 1
ATOM 670 N N . THR A 1 89 ? -9.165 3.745 -0.605 1.00 76.44 89 THR A N 1
ATOM 671 C CA . THR A 1 89 ? -8.924 2.920 -1.796 1.00 76.44 89 THR A CA 1
ATOM 672 C C . THR A 1 89 ? -9.039 3.734 -3.085 1.00 76.44 89 THR A C 1
ATOM 674 O O . THR A 1 89 ? -8.188 3.609 -3.963 1.00 76.44 89 THR A O 1
ATOM 677 N N . SER A 1 90 ? -10.044 4.611 -3.198 1.00 76.81 90 SER A N 1
ATOM 678 C CA . SER A 1 90 ? -10.226 5.471 -4.381 1.00 76.81 90 SER A CA 1
ATOM 679 C C . SER A 1 90 ? -9.100 6.497 -4.540 1.00 76.81 90 SER A C 1
ATOM 681 O O . SER A 1 90 ? -8.748 6.855 -5.660 1.00 76.81 90 SER A O 1
ATOM 683 N N . GLY A 1 91 ? -8.503 6.940 -3.431 1.00 71.56 91 GLY A N 1
ATOM 684 C CA . GLY A 1 91 ? -7.309 7.788 -3.418 1.00 71.56 91 GLY A CA 1
ATOM 685 C C . GLY A 1 91 ? -6.000 7.047 -3.713 1.00 71.56 91 GLY A C 1
ATOM 686 O O . GLY A 1 91 ? -4.939 7.657 -3.626 1.00 71.56 91 GLY A O 1
ATOM 687 N N . GLY A 1 92 ? -6.047 5.745 -4.024 1.00 70.88 92 GLY A N 1
ATOM 688 C CA . GLY A 1 92 ? -4.869 4.917 -4.298 1.00 70.88 92 GLY A CA 1
ATOM 689 C C . GLY A 1 92 ? -4.060 4.532 -3.056 1.00 70.88 92 GLY A C 1
ATOM 690 O O . GLY A 1 92 ? -2.987 3.947 -3.187 1.00 70.88 92 GLY A O 1
ATOM 691 N N . ARG A 1 93 ? -4.553 4.833 -1.847 1.00 75.31 93 ARG A N 1
ATOM 692 C CA . ARG A 1 93 ? -3.862 4.525 -0.589 1.00 75.31 93 ARG A CA 1
ATOM 693 C C . ARG A 1 93 ? -4.227 3.114 -0.143 1.00 75.31 93 ARG A C 1
ATOM 695 O O . ARG A 1 93 ? -5.366 2.841 0.233 1.00 75.31 93 ARG A O 1
ATOM 702 N N . ARG A 1 94 ? -3.246 2.213 -0.163 1.00 82.12 94 ARG A N 1
ATOM 703 C CA . ARG A 1 94 ? -3.401 0.812 0.258 1.00 82.12 94 ARG A CA 1
ATOM 704 C C . ARG A 1 94 ? -3.081 0.663 1.749 1.00 82.12 94 ARG A C 1
ATOM 706 O O . ARG A 1 94 ? -2.095 0.038 2.118 1.00 82.12 94 ARG A O 1
ATOM 713 N N . ILE A 1 95 ? -3.899 1.283 2.601 1.00 89.12 95 ILE A N 1
ATOM 714 C CA . ILE A 1 95 ? -3.719 1.239 4.061 1.00 89.12 95 ILE A CA 1
ATOM 715 C C . ILE A 1 95 ? -4.582 0.112 4.648 1.00 89.12 95 ILE A C 1
ATOM 717 O O . ILE A 1 95 ? -5.793 0.110 4.414 1.00 89.12 95 ILE A O 1
ATOM 721 N N . PRO A 1 96 ? -4.008 -0.828 5.417 1.00 92.19 96 PRO A N 1
ATOM 722 C CA . PRO A 1 96 ? -4.772 -1.865 6.109 1.00 92.19 96 PRO A CA 1
ATOM 723 C C . PRO A 1 96 ? -5.696 -1.273 7.181 1.00 92.19 96 PRO A C 1
ATOM 725 O O . PRO A 1 96 ? -5.272 -0.433 7.979 1.00 92.19 96 PRO A O 1
ATOM 728 N N . ILE A 1 97 ? -6.947 -1.737 7.222 1.00 92.62 97 ILE A N 1
ATOM 729 C CA . ILE A 1 97 ? -7.957 -1.285 8.191 1.00 92.62 97 ILE A CA 1
ATOM 730 C C . ILE A 1 97 ? -8.426 -2.472 9.031 1.00 92.62 97 ILE A C 1
ATOM 732 O O . ILE A 1 97 ? -8.888 -3.475 8.484 1.00 92.62 97 ILE A O 1
ATOM 736 N N . ILE A 1 98 ? -8.325 -2.330 10.349 1.00 93.88 98 ILE A N 1
ATOM 737 C CA . ILE A 1 98 ? -8.870 -3.239 11.353 1.00 93.88 98 ILE A CA 1
ATOM 738 C C . ILE A 1 98 ? -10.150 -2.609 11.885 1.00 93.88 98 ILE A C 1
ATOM 740 O O . ILE A 1 98 ? -10.120 -1.539 12.497 1.00 93.88 98 ILE A O 1
ATOM 744 N N . PHE A 1 99 ? -11.277 -3.265 11.652 1.00 91.31 99 PHE A N 1
ATOM 745 C CA . PHE A 1 99 ? -12.554 -2.801 12.173 1.00 91.31 99 PHE A CA 1
ATOM 746 C C . PHE A 1 99 ? -12.793 -3.332 13.577 1.00 91.31 99 PHE A C 1
ATOM 748 O O . PHE A 1 99 ? -12.528 -4.498 13.860 1.00 91.31 99 PHE A O 1
ATOM 755 N N . VAL A 1 100 ? -13.345 -2.484 14.435 1.00 89.69 100 VAL A N 1
ATOM 756 C CA . VAL A 1 100 ? -13.801 -2.845 15.773 1.00 89.69 100 VAL A CA 1
ATOM 757 C C . VAL A 1 100 ? -15.281 -2.492 15.870 1.00 89.69 100 VAL A C 1
ATOM 759 O O . VAL A 1 100 ? -15.667 -1.386 15.524 1.00 89.69 100 VAL A O 1
ATOM 762 N N . THR A 1 101 ? -16.138 -3.409 16.314 1.00 83.69 101 THR A N 1
ATOM 763 C CA . THR A 1 101 ? -17.585 -3.138 16.439 1.00 83.69 101 THR A CA 1
ATOM 764 C C . THR A 1 101 ? -18.152 -3.641 17.757 1.00 83.69 101 THR A C 1
ATOM 766 O O . THR A 1 101 ? -17.769 -4.703 18.236 1.00 83.69 101 THR A O 1
ATOM 769 N N . GLY A 1 102 ? -19.121 -2.924 18.328 1.00 78.69 102 GLY A N 1
ATOM 770 C CA . GLY A 1 102 ? -19.940 -3.440 19.434 1.00 78.69 102 GLY A CA 1
ATOM 771 C C . GLY A 1 102 ? -20.963 -4.500 19.016 1.00 78.69 102 GLY A C 1
ATOM 772 O O . GLY A 1 102 ? -21.403 -5.288 19.848 1.00 78.69 102 GLY A O 1
ATOM 773 N N . PHE A 1 103 ? -21.321 -4.547 17.731 1.00 70.12 103 PHE A N 1
ATOM 774 C CA . PHE A 1 103 ? -22.292 -5.487 17.175 1.00 70.12 103 PHE A CA 1
ATOM 775 C C . PHE A 1 103 ? -21.649 -6.243 16.013 1.00 70.12 103 PHE A C 1
ATOM 777 O O . PHE A 1 103 ? -21.448 -5.690 14.935 1.00 70.12 103 PHE A O 1
ATOM 784 N N . GLY A 1 104 ? -21.283 -7.503 16.244 1.00 64.12 104 GLY A N 1
ATOM 785 C CA . GLY A 1 104 ? -20.721 -8.379 15.216 1.00 64.12 104 GLY A CA 1
ATOM 786 C C . GLY A 1 104 ? -21.810 -9.120 14.448 1.00 64.12 104 GLY A C 1
ATOM 787 O O . GLY A 1 104 ? -21.981 -10.321 14.655 1.00 64.12 104 GLY A O 1
ATOM 788 N N . ASP A 1 105 ? -22.573 -8.443 13.587 1.00 70.44 105 ASP A N 1
ATOM 789 C CA . ASP A 1 105 ? -23.459 -9.156 12.670 1.00 70.44 105 ASP A CA 1
ATOM 790 C C . ASP A 1 105 ? -22.658 -9.695 11.472 1.00 70.44 105 ASP A C 1
ATOM 792 O O . ASP A 1 105 ? -21.934 -8.985 10.772 1.00 70.44 105 ASP A O 1
ATOM 796 N N . VAL A 1 106 ? -22.800 -10.998 11.216 1.00 74.25 106 VAL A N 1
ATOM 797 C CA . VAL A 1 106 ? -22.095 -11.699 10.130 1.00 74.25 106 VAL A CA 1
ATOM 798 C C . VAL A 1 106 ? -22.193 -10.980 8.767 1.00 74.25 106 VAL A C 1
ATOM 800 O O . VAL A 1 106 ? -21.179 -10.919 8.065 1.00 74.25 106 VAL A O 1
ATOM 803 N N . PRO A 1 107 ? -23.341 -10.395 8.357 1.00 80.88 107 PRO A N 1
ATOM 804 C CA . PRO A 1 107 ? -23.437 -9.673 7.086 1.00 80.88 107 PRO A CA 1
ATOM 805 C C . PRO A 1 107 ? -22.483 -8.477 6.967 1.00 80.88 107 PRO A C 1
ATOM 807 O O . PRO A 1 107 ? -21.918 -8.245 5.893 1.00 80.88 107 PRO A O 1
ATOM 810 N N . MET A 1 108 ? -22.286 -7.724 8.048 1.00 77.50 108 MET A N 1
ATOM 811 C CA . MET A 1 108 ? -21.402 -6.562 8.084 1.00 77.50 108 MET A CA 1
ATOM 812 C C . MET A 1 108 ? -19.935 -6.966 8.042 1.00 77.50 108 MET A C 1
ATOM 814 O O . MET A 1 108 ? -19.185 -6.406 7.242 1.00 77.50 108 MET A O 1
ATOM 818 N N . THR A 1 109 ? -19.543 -7.988 8.808 1.00 79.88 109 THR A N 1
ATOM 819 C CA . THR A 1 109 ? -18.189 -8.554 8.751 1.00 79.88 109 THR A CA 1
ATOM 820 C C . THR A 1 109 ? -17.856 -9.014 7.332 1.00 79.88 109 THR A C 1
ATOM 822 O O . THR A 1 109 ? -16.829 -8.631 6.777 1.00 79.88 109 THR A O 1
ATOM 825 N N . VAL A 1 110 ? -18.762 -9.749 6.674 1.00 83.12 110 VAL A N 1
ATOM 826 C CA . VAL A 1 110 ? -18.562 -10.184 5.281 1.00 83.12 110 VAL A CA 1
ATOM 827 C C . VAL A 1 110 ?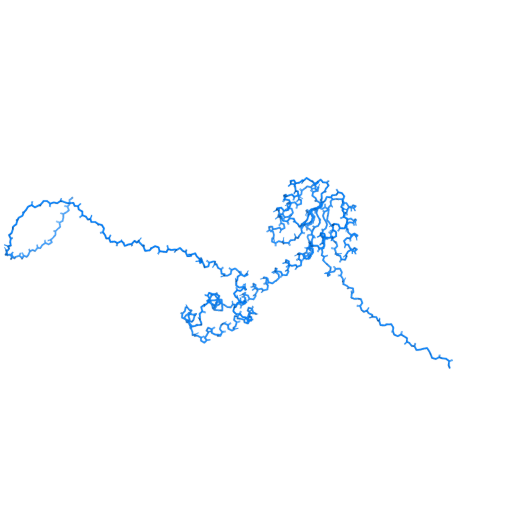 -18.433 -8.989 4.333 1.00 83.12 110 VAL A C 1
ATOM 829 O O . VAL A 1 110 ? -17.606 -9.019 3.420 1.00 83.12 110 VAL A O 1
ATOM 832 N N . ARG A 1 111 ? -19.231 -7.930 4.524 1.00 80.81 111 ARG A N 1
ATOM 833 C CA . ARG A 1 111 ? -19.144 -6.713 3.705 1.00 80.81 111 ARG A CA 1
ATOM 834 C C . ARG A 1 111 ? -17.802 -6.002 3.891 1.00 80.81 111 ARG A C 1
ATOM 836 O O . ARG A 1 111 ? -17.213 -5.607 2.889 1.00 80.81 111 ARG A O 1
ATOM 843 N N . ALA A 1 112 ? -17.318 -5.876 5.124 1.00 79.00 112 ALA A N 1
ATOM 844 C CA . ALA A 1 112 ? -16.024 -5.275 5.434 1.00 79.00 112 ALA A CA 1
ATOM 845 C C . ALA A 1 112 ? -14.871 -6.069 4.799 1.00 79.00 112 ALA A C 1
ATOM 847 O O . ALA A 1 112 ? -14.053 -5.499 4.077 1.00 79.00 112 ALA A O 1
ATOM 848 N N . MET A 1 113 ? -14.865 -7.396 4.957 1.00 86.06 113 MET A N 1
ATOM 849 C CA . MET A 1 113 ? -13.847 -8.262 4.347 1.00 86.06 113 MET A CA 1
ATOM 850 C C . MET A 1 113 ? -13.867 -8.173 2.817 1.00 86.06 113 MET A C 1
ATOM 852 O O . MET A 1 113 ? -12.822 -8.011 2.193 1.00 86.06 113 MET A O 1
ATOM 856 N N . LYS A 1 114 ? -15.053 -8.181 2.190 1.00 83.00 114 LYS A N 1
ATOM 857 C CA . LYS A 1 114 ? -15.184 -8.000 0.731 1.00 83.00 114 LYS A CA 1
ATOM 858 C C . LYS A 1 114 ? -14.733 -6.625 0.243 1.00 83.00 114 LYS A C 1
ATOM 860 O O . LYS A 1 114 ? -14.307 -6.511 -0.901 1.00 83.00 114 LYS A O 1
ATOM 865 N N . ALA A 1 115 ? -14.840 -5.596 1.079 1.00 75.31 115 ALA A N 1
ATOM 866 C CA . ALA A 1 115 ? -14.342 -4.263 0.765 1.00 75.31 115 ALA A CA 1
ATOM 867 C C . ALA A 1 115 ? -12.810 -4.153 0.903 1.00 75.31 115 ALA A C 1
ATOM 869 O O . ALA A 1 115 ? -12.243 -3.145 0.485 1.00 75.31 115 ALA A O 1
ATOM 870 N N . GLY A 1 116 ? -12.140 -5.171 1.463 1.00 80.38 116 GLY A N 1
ATOM 871 C CA . GLY A 1 116 ? -10.691 -5.201 1.680 1.00 80.38 116 GLY A CA 1
ATOM 872 C C . GLY A 1 116 ? -10.263 -4.853 3.107 1.00 80.38 116 GLY A C 1
ATOM 873 O O . GLY A 1 116 ? -9.182 -4.299 3.291 1.00 80.38 116 GLY A O 1
ATOM 874 N N . ALA A 1 117 ? -11.117 -5.100 4.109 1.00 87.12 117 ALA A N 1
ATOM 875 C CA . ALA A 1 117 ? -10.702 -5.008 5.506 1.00 87.12 117 ALA A CA 1
ATOM 876 C C . ALA A 1 117 ? -9.557 -5.991 5.769 1.00 87.12 117 ALA A C 1
ATOM 878 O O . ALA A 1 117 ? -9.558 -7.100 5.233 1.00 87.12 117 ALA A O 1
ATOM 879 N N . PHE A 1 118 ? -8.596 -5.579 6.592 1.00 91.56 118 PHE A N 1
ATOM 880 C CA . PHE A 1 118 ? -7.503 -6.453 6.999 1.00 91.56 118 PHE A CA 1
ATOM 881 C C . PHE A 1 118 ? -7.978 -7.464 8.043 1.00 91.56 118 PHE A C 1
ATOM 883 O O . PHE A 1 118 ? -7.706 -8.651 7.912 1.00 91.56 118 PHE A O 1
ATOM 890 N N . GLU A 1 119 ? -8.709 -6.985 9.050 1.00 92.00 119 GLU A N 1
ATOM 891 C CA . GLU A 1 119 ? -9.243 -7.809 10.133 1.00 92.00 119 GLU A CA 1
ATOM 892 C C . GLU A 1 119 ? -10.512 -7.172 10.718 1.00 92.00 119 GLU A C 1
ATOM 894 O O . GLU A 1 119 ? -10.734 -5.961 10.588 1.00 92.00 119 GLU A O 1
ATOM 899 N N . PHE A 1 120 ? -11.347 -7.981 11.369 1.00 90.56 120 PHE A N 1
ATOM 900 C CA . PHE A 1 120 ? -12.569 -7.523 12.024 1.00 90.56 120 PHE A CA 1
ATOM 901 C C . PHE A 1 120 ? -12.684 -8.095 13.441 1.00 90.56 120 PHE A C 1
ATOM 903 O O . PHE A 1 120 ? -12.735 -9.307 13.630 1.00 90.56 120 PHE A O 1
ATOM 910 N N . LEU A 1 121 ? -12.781 -7.218 14.438 1.00 90.31 121 LEU A N 1
ATOM 911 C CA . LEU A 1 121 ? -12.830 -7.560 15.857 1.00 90.31 121 LEU A CA 1
ATOM 912 C C . LEU A 1 121 ? -14.137 -7.074 16.496 1.00 90.31 121 LEU A C 1
ATOM 914 O O . LEU A 1 121 ? -14.685 -6.026 16.152 1.00 90.31 121 LEU A O 1
ATOM 918 N N . THR A 1 122 ? -14.637 -7.830 17.468 1.00 89.12 122 THR A N 1
ATOM 919 C CA . THR A 1 122 ? -15.825 -7.466 18.253 1.00 89.12 122 THR A CA 1
ATOM 920 C C . THR A 1 122 ? -15.423 -6.875 19.601 1.00 89.12 122 THR A C 1
ATOM 922 O O . THR A 1 122 ? -14.481 -7.360 20.221 1.00 89.12 122 THR A O 1
ATOM 925 N N . LYS A 1 123 ? -16.152 -5.867 20.091 1.00 85.25 123 LYS A N 1
ATOM 926 C CA . LYS A 1 123 ? -16.057 -5.380 21.473 1.00 85.25 123 LYS A CA 1
ATOM 927 C C . LYS A 1 123 ? -16.739 -6.419 22.402 1.00 85.25 123 LYS A C 1
ATOM 929 O O . LYS A 1 123 ? -17.788 -6.947 22.028 1.00 85.25 123 LYS A O 1
ATOM 934 N N . PRO A 1 124 ? -16.195 -6.714 23.599 1.00 88.69 124 PRO A N 1
ATOM 935 C CA . PRO A 1 124 ? -14.980 -6.139 24.175 1.00 88.69 124 PRO A CA 1
ATOM 936 C C . PRO A 1 124 ? -13.719 -6.611 23.442 1.00 8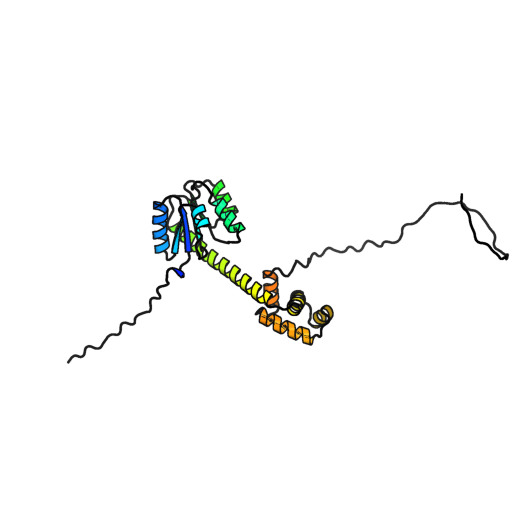8.69 124 PRO A C 1
ATOM 938 O O . PRO A 1 124 ? -13.603 -7.774 23.072 1.00 88.69 124 PRO A O 1
ATOM 941 N N . ILE A 1 125 ? -12.787 -5.681 23.232 1.00 87.50 125 ILE A N 1
ATOM 942 C CA . ILE A 1 125 ? -11.569 -5.925 22.458 1.00 87.50 125 ILE A CA 1
ATOM 943 C C . ILE A 1 125 ? -10.651 -6.859 23.252 1.00 87.50 125 ILE A C 1
ATOM 945 O O . ILE A 1 125 ? -10.188 -6.498 24.335 1.00 87.50 125 ILE A O 1
ATOM 949 N N . ASP A 1 126 ? -10.349 -8.029 22.694 1.00 93.00 126 ASP A N 1
ATOM 950 C CA . ASP A 1 126 ? -9.227 -8.842 23.157 1.00 93.00 126 ASP A CA 1
ATOM 951 C C . ASP A 1 126 ? -7.919 -8.147 22.756 1.00 93.00 126 ASP A C 1
ATOM 953 O O . ASP A 1 126 ? -7.626 -7.955 21.572 1.00 93.00 126 ASP A O 1
ATOM 957 N N . THR A 1 127 ? -7.140 -7.735 23.755 1.00 93.31 127 THR A N 1
ATOM 958 C CA . THR A 1 127 ? -5.897 -6.994 23.545 1.00 93.31 127 THR A CA 1
ATOM 959 C C . THR A 1 127 ? -4.851 -7.823 22.810 1.00 93.31 127 THR A C 1
ATOM 961 O O . THR A 1 127 ? -4.125 -7.260 21.995 1.00 93.31 127 THR A O 1
ATOM 964 N N . ALA A 1 128 ? -4.792 -9.140 23.029 1.00 94.81 128 ALA A N 1
ATOM 965 C CA . ALA A 1 128 ? -3.858 -10.008 22.317 1.00 94.81 128 ALA A CA 1
ATOM 966 C C . ALA A 1 128 ? -4.237 -10.102 20.835 1.00 94.81 128 ALA A C 1
ATOM 968 O O . ALA A 1 128 ? -3.399 -9.857 19.968 1.00 94.81 128 ALA A O 1
ATOM 969 N N . ALA A 1 129 ? -5.521 -10.341 20.549 1.00 95.06 129 ALA A N 1
ATOM 970 C CA . ALA A 1 129 ? -6.029 -10.390 19.181 1.00 95.06 129 ALA A CA 1
ATOM 971 C C . ALA A 1 129 ? -5.823 -9.058 18.438 1.00 95.06 129 ALA A C 1
ATOM 973 O O . ALA A 1 129 ? -5.435 -9.052 17.270 1.00 95.06 129 ALA A O 1
ATOM 974 N N . LEU A 1 130 ? -6.031 -7.921 19.114 1.00 95.44 130 LEU A N 1
ATOM 975 C CA . LEU A 1 130 ? -5.786 -6.607 18.522 1.00 95.44 130 LEU A CA 1
ATOM 976 C C . LEU A 1 130 ? -4.301 -6.383 18.211 1.00 95.44 130 LEU A C 1
ATOM 978 O O . LEU A 1 130 ? -3.977 -5.904 17.126 1.00 95.44 130 LEU A O 1
ATOM 982 N N . LEU A 1 131 ? -3.396 -6.716 19.134 1.00 96.62 131 LEU A N 1
ATOM 983 C CA . LEU A 1 131 ? -1.955 -6.567 18.911 1.00 96.62 131 LEU A CA 1
ATOM 984 C C . LEU A 1 131 ? -1.466 -7.446 17.753 1.00 96.62 131 LEU A C 1
ATOM 986 O O . LEU A 1 131 ? -0.682 -6.978 16.923 1.00 96.62 131 LEU A O 1
ATOM 990 N N . ASP A 1 132 ? -1.961 -8.681 17.655 1.00 96.88 132 ASP A N 1
ATOM 991 C CA . ASP A 1 132 ? -1.640 -9.589 16.552 1.00 96.88 132 ASP A CA 1
ATOM 992 C C . ASP A 1 132 ? -2.144 -9.042 15.210 1.00 96.88 132 ASP A C 1
ATOM 994 O O . ASP A 1 132 ? -1.393 -9.016 14.225 1.00 96.88 132 ASP A O 1
ATOM 998 N N . ALA A 1 133 ? -3.379 -8.529 15.182 1.00 96.62 133 ALA A N 1
ATOM 999 C CA . ALA A 1 133 ? -3.964 -7.902 14.003 1.00 96.62 133 ALA A CA 1
ATOM 1000 C C . ALA A 1 133 ? -3.168 -6.659 13.567 1.00 96.62 133 ALA A C 1
ATOM 1002 O O . ALA A 1 133 ? -2.816 -6.538 12.392 1.00 96.62 133 ALA A O 1
ATOM 1003 N N . ILE A 1 134 ? -2.804 -5.770 14.501 1.00 97.06 134 ILE A N 1
ATOM 1004 C CA . ILE A 1 134 ? -1.978 -4.584 14.215 1.00 97.06 134 ILE A CA 1
ATOM 1005 C C . ILE A 1 134 ? -0.603 -5.005 13.691 1.00 97.06 134 ILE A C 1
ATOM 1007 O O . ILE A 1 134 ? -0.137 -4.476 12.682 1.00 97.06 134 ILE A O 1
ATOM 1011 N N . GLY A 1 135 ? 0.043 -5.990 14.319 1.00 96.69 135 GLY A N 1
ATOM 1012 C CA . GLY A 1 135 ? 1.337 -6.494 13.867 1.00 96.69 135 GLY A CA 1
ATOM 1013 C C . GLY A 1 135 ? 1.280 -7.071 12.449 1.00 96.69 135 GLY A C 1
ATOM 1014 O O . GLY A 1 135 ? 2.190 -6.841 11.649 1.00 96.69 135 GLY A O 1
ATOM 1015 N N . GLY A 1 136 ? 0.210 -7.797 12.115 1.00 96.81 136 GLY A N 1
ATOM 1016 C CA . GLY A 1 136 ? -0.055 -8.273 10.757 1.00 96.81 136 GLY A CA 1
ATOM 1017 C C . GLY A 1 136 ? -0.249 -7.131 9.760 1.00 96.81 136 GLY A C 1
ATOM 1018 O O . GLY A 1 136 ? 0.386 -7.125 8.702 1.00 96.81 136 GLY A O 1
ATOM 1019 N N . ALA A 1 137 ? -1.071 -6.147 10.122 1.00 95.69 137 ALA A N 1
ATOM 1020 C CA . ALA A 1 137 ? -1.367 -4.982 9.301 1.00 95.69 137 ALA A CA 1
ATOM 1021 C C . ALA A 1 137 ? -0.104 -4.164 8.996 1.00 95.69 137 ALA A C 1
ATOM 1023 O O . ALA A 1 137 ? 0.150 -3.838 7.839 1.00 95.69 137 ALA A O 1
ATOM 1024 N N . VAL A 1 138 ? 0.739 -3.911 10.001 1.00 95.19 138 VAL A N 1
ATOM 1025 C CA . VAL A 1 138 ? 2.003 -3.179 9.835 1.00 95.19 138 VAL A CA 1
ATOM 1026 C C . VAL A 1 138 ? 2.929 -3.884 8.839 1.00 95.19 138 VAL A C 1
ATOM 1028 O O . VAL A 1 138 ? 3.382 -3.254 7.886 1.00 95.19 138 VAL A O 1
ATOM 1031 N N . ARG A 1 139 ? 3.146 -5.202 8.975 1.00 94.88 139 ARG A N 1
ATOM 1032 C CA . ARG A 1 139 ? 3.980 -5.973 8.026 1.00 94.88 139 ARG A CA 1
ATOM 1033 C C . ARG A 1 139 ? 3.424 -5.945 6.601 1.00 94.88 139 ARG A C 1
ATOM 1035 O O . ARG A 1 139 ? 4.179 -5.870 5.628 1.00 94.88 139 ARG A O 1
ATOM 1042 N N . ASN A 1 140 ? 2.100 -6.008 6.467 1.00 93.81 140 ASN A N 1
ATOM 1043 C CA . ASN A 1 140 ? 1.442 -5.892 5.172 1.00 93.81 140 ASN A CA 1
ATOM 1044 C C . ASN A 1 140 ? 1.655 -4.496 4.567 1.00 93.81 140 ASN A C 1
ATOM 1046 O O . ASN A 1 140 ? 2.027 -4.383 3.403 1.00 93.81 140 ASN A O 1
ATOM 1050 N N . SER A 1 141 ? 1.502 -3.437 5.365 1.00 92.31 141 SER A N 1
ATOM 1051 C CA . SER A 1 141 ? 1.753 -2.065 4.921 1.00 92.31 141 SER A CA 1
ATOM 1052 C C . SER A 1 141 ? 3.201 -1.842 4.490 1.00 92.31 141 SER A C 1
ATOM 1054 O O . SER A 1 141 ? 3.425 -1.166 3.493 1.00 92.31 141 SER A O 1
ATOM 1056 N N . GLU A 1 142 ? 4.182 -2.409 5.193 1.00 90.94 142 GLU A N 1
ATOM 1057 C CA . GLU A 1 142 ? 5.598 -2.331 4.802 1.00 90.94 142 GLU A CA 1
ATOM 1058 C C . GLU A 1 142 ? 5.856 -3.001 3.447 1.00 90.94 142 GLU A C 1
ATOM 1060 O O . GLU A 1 142 ? 6.639 -2.503 2.636 1.00 90.94 142 GLU A O 1
ATOM 1065 N N . THR A 1 143 ? 5.185 -4.125 3.187 1.00 90.69 143 THR A N 1
ATOM 1066 C CA . THR A 1 143 ? 5.281 -4.839 1.907 1.00 90.69 143 THR A CA 1
ATOM 1067 C C . THR A 1 143 ? 4.671 -4.007 0.781 1.00 90.69 143 THR A C 1
ATOM 1069 O O . THR A 1 143 ? 5.324 -3.781 -0.235 1.00 90.69 143 THR A O 1
ATOM 1072 N N . LEU A 1 144 ? 3.461 -3.480 0.987 1.00 88.31 144 LEU A N 1
ATOM 1073 C CA . LEU A 1 144 ? 2.771 -2.631 0.014 1.00 88.31 144 LEU A CA 1
ATOM 1074 C C . LEU A 1 144 ? 3.559 -1.353 -0.293 1.00 88.31 144 LEU A C 1
ATOM 1076 O O . LEU A 1 144 ? 3.706 -0.991 -1.458 1.00 88.31 144 LEU A O 1
ATOM 1080 N N . HIS A 1 145 ? 4.116 -0.707 0.734 1.00 86.88 145 HIS A N 1
ATOM 1081 C CA . HIS A 1 145 ? 4.920 0.499 0.557 1.00 86.88 145 HIS A CA 1
ATOM 1082 C C . HIS A 1 145 ? 6.167 0.222 -0.283 1.00 86.88 145 HIS A C 1
ATOM 1084 O O . HIS A 1 145 ? 6.450 0.958 -1.224 1.00 86.88 145 HIS A O 1
ATOM 1090 N N . ARG A 1 146 ? 6.861 -0.891 -0.020 1.00 88.44 146 ARG A N 1
ATOM 1091 C CA . ARG A 1 146 ? 8.022 -1.310 -0.814 1.00 88.44 146 ARG A CA 1
ATOM 1092 C C . ARG A 1 146 ? 7.657 -1.564 -2.274 1.00 88.44 146 ARG A C 1
ATOM 1094 O O . ARG A 1 146 ? 8.389 -1.152 -3.167 1.00 88.44 146 ARG A O 1
ATOM 1101 N N . GLU A 1 147 ? 6.524 -2.213 -2.534 1.00 88.50 147 GLU A N 1
ATOM 1102 C CA . GLU A 1 147 ? 6.038 -2.416 -3.903 1.00 88.50 147 GLU A CA 1
ATOM 1103 C C . GLU A 1 147 ? 5.760 -1.090 -4.623 1.00 88.50 147 GLU A C 1
ATOM 1105 O O . GLU A 1 147 ? 6.098 -0.956 -5.805 1.00 88.50 147 GLU A O 1
ATOM 1110 N N . ASP A 1 148 ? 5.150 -0.126 -3.923 1.00 86.88 148 ASP A N 1
ATOM 1111 C CA . ASP A 1 148 ? 4.850 1.207 -4.451 1.00 86.88 148 ASP A CA 1
ATOM 1112 C C . ASP A 1 148 ? 6.130 2.001 -4.734 1.00 86.88 148 ASP A C 1
ATOM 1114 O O . ASP A 1 148 ? 6.264 2.577 -5.817 1.00 86.88 148 ASP A O 1
ATOM 1118 N N . GLU A 1 149 ? 7.096 1.980 -3.813 1.00 88.62 149 GLU A N 1
ATOM 1119 C CA . GLU A 1 149 ? 8.413 2.600 -3.981 1.00 88.62 149 GLU A CA 1
ATOM 1120 C C . GLU A 1 149 ? 9.180 1.990 -5.158 1.00 88.62 149 GLU A C 1
ATOM 1122 O O . GLU A 1 149 ? 9.693 2.712 -6.013 1.00 88.62 149 GLU A O 1
ATOM 1127 N N . GLU A 1 150 ? 9.229 0.660 -5.257 1.00 90.31 150 GLU A N 1
ATOM 1128 C CA . GLU A 1 150 ? 9.872 -0.032 -6.374 1.00 90.31 150 GLU A CA 1
ATOM 1129 C C . GLU A 1 150 ? 9.232 0.342 -7.714 1.00 90.31 150 GLU A C 1
ATOM 1131 O O . GLU A 1 150 ? 9.935 0.607 -8.692 1.00 90.31 150 GLU A O 1
ATOM 1136 N N . LEU A 1 151 ? 7.899 0.395 -7.774 1.00 90.62 151 LEU A N 1
ATOM 1137 C CA . LEU A 1 151 ? 7.183 0.779 -8.985 1.00 90.62 151 LEU A CA 1
ATOM 1138 C C . LEU A 1 151 ? 7.412 2.258 -9.333 1.00 90.62 151 LEU A C 1
ATOM 1140 O O . LEU A 1 151 ? 7.559 2.595 -10.510 1.00 90.62 151 LEU A O 1
ATOM 1144 N N . ALA A 1 152 ? 7.465 3.144 -8.336 1.00 90.81 152 ALA A N 1
ATOM 1145 C CA . ALA A 1 152 ? 7.762 4.563 -8.516 1.00 90.81 152 ALA A CA 1
ATOM 1146 C C . ALA A 1 152 ? 9.196 4.791 -9.022 1.00 90.81 152 ALA A C 1
ATOM 1148 O O . ALA A 1 152 ? 9.405 5.547 -9.979 1.00 90.81 152 ALA A O 1
ATOM 1149 N N . ASN A 1 153 ? 10.174 4.085 -8.452 1.00 93.69 153 ASN A N 1
ATOM 1150 C CA . ASN A 1 153 ? 11.562 4.096 -8.909 1.00 93.69 153 ASN A CA 1
ATOM 1151 C C . ASN A 1 153 ? 11.660 3.590 -10.348 1.00 93.69 153 ASN A C 1
ATOM 1153 O O . ASN A 1 153 ? 12.256 4.243 -11.203 1.00 93.69 153 ASN A O 1
ATOM 1157 N N . LEU A 1 154 ? 10.980 2.486 -10.656 1.00 94.69 154 LEU A N 1
ATOM 1158 C CA . LEU A 1 154 ? 10.959 1.923 -11.997 1.00 94.69 154 LEU A CA 1
ATOM 1159 C C . LEU A 1 154 ? 10.342 2.884 -13.029 1.00 94.69 154 LEU A C 1
ATOM 1161 O O . LEU A 1 154 ? 10.877 3.045 -14.129 1.00 94.69 154 LEU A O 1
ATOM 1165 N N . ARG A 1 155 ? 9.247 3.568 -12.673 1.00 94.94 155 ARG A N 1
ATOM 1166 C CA . ARG A 1 155 ? 8.636 4.623 -13.502 1.00 94.94 155 ARG A CA 1
ATOM 1167 C C . ARG A 1 155 ? 9.591 5.793 -13.720 1.00 94.94 155 ARG A C 1
ATOM 1169 O O . ARG A 1 155 ? 9.664 6.308 -14.835 1.00 94.94 155 ARG A O 1
ATOM 1176 N N . THR A 1 156 ? 10.343 6.178 -12.693 1.00 96.00 156 THR A N 1
ATOM 1177 C CA . THR A 1 156 ? 11.354 7.240 -12.775 1.00 96.00 156 THR A CA 1
ATOM 1178 C C . THR A 1 156 ? 12.475 6.849 -13.735 1.00 96.00 156 THR A C 1
ATOM 1180 O O . THR A 1 156 ? 12.746 7.591 -14.681 1.00 96.00 156 THR A O 1
ATOM 1183 N N . SER A 1 157 ? 13.055 5.656 -13.577 1.00 96.12 157 SER A N 1
ATOM 1184 C CA . SER A 1 157 ? 14.088 5.117 -14.469 1.00 96.12 157 SER A CA 1
ATOM 1185 C C . SER A 1 157 ? 13.610 5.052 -15.917 1.00 96.12 157 SER A C 1
ATOM 1187 O O . SER A 1 157 ? 14.288 5.552 -16.818 1.00 96.12 157 SER A O 1
ATOM 1189 N N . TYR A 1 158 ? 12.394 4.548 -16.145 1.00 96.75 158 TYR A N 1
ATOM 1190 C CA . TYR A 1 158 ? 11.766 4.552 -17.465 1.00 96.75 158 TYR A CA 1
ATOM 1191 C C . TYR A 1 158 ? 11.585 5.974 -18.017 1.00 96.75 158 TYR A C 1
ATOM 1193 O O . TYR A 1 158 ? 11.848 6.222 -19.195 1.00 96.75 158 TYR A O 1
ATOM 1201 N N . GLY A 1 159 ? 11.217 6.929 -17.157 1.00 96.06 159 GLY A N 1
ATOM 1202 C CA . GLY A 1 159 ? 11.160 8.365 -17.435 1.00 96.06 159 GLY A CA 1
ATOM 1203 C C . GLY A 1 159 ? 12.443 8.928 -18.056 1.00 96.06 159 GLY A C 1
ATOM 1204 O O . GLY A 1 159 ? 12.365 9.739 -18.977 1.00 96.06 159 GLY A O 1
ATOM 1205 N N . THR A 1 160 ? 13.613 8.440 -17.630 1.00 97.44 160 THR A N 1
ATOM 1206 C CA . THR A 1 160 ? 14.932 8.899 -18.113 1.00 97.44 160 THR A CA 1
ATOM 1207 C C . THR A 1 160 ? 15.332 8.370 -19.499 1.00 97.44 160 THR A C 1
ATOM 1209 O O . THR A 1 160 ? 16.335 8.815 -20.082 1.00 97.44 160 THR A O 1
ATOM 1212 N N . LEU A 1 161 ? 14.582 7.408 -20.045 1.00 97.62 161 LEU A N 1
ATOM 1213 C CA . LEU A 1 161 ? 14.831 6.884 -21.382 1.00 97.62 161 LEU A CA 1
ATOM 1214 C C . LEU A 1 161 ? 14.423 7.908 -22.445 1.00 97.62 161 LEU A C 1
ATOM 1216 O O . LEU A 1 161 ? 13.283 8.378 -22.484 1.00 97.62 161 LEU A O 1
ATOM 1220 N N . SER A 1 162 ? 15.348 8.185 -23.358 1.00 97.12 162 SER A N 1
ATOM 1221 C CA . SER A 1 162 ? 15.087 8.877 -24.616 1.00 97.12 162 SER A CA 1
ATOM 1222 C C . SER A 1 162 ? 14.115 8.078 -25.480 1.00 97.12 162 SER A C 1
ATOM 1224 O O . SER A 1 162 ? 13.963 6.863 -25.331 1.00 97.12 162 SER A O 1
ATOM 1226 N N . GLN A 1 163 ? 13.495 8.750 -26.448 1.00 96.06 163 GLN A N 1
ATOM 1227 C CA . GLN A 1 163 ? 12.560 8.110 -27.368 1.00 96.06 163 GLN A CA 1
ATOM 1228 C C . GLN A 1 163 ? 13.177 6.899 -28.089 1.00 96.06 163 GLN A C 1
ATOM 1230 O O . GLN A 1 163 ? 12.568 5.833 -28.123 1.00 96.06 163 GLN A O 1
ATOM 1235 N N . ARG A 1 164 ? 14.427 7.013 -28.563 1.00 95.31 164 ARG A N 1
ATOM 1236 C CA . ARG A 1 164 ? 15.133 5.900 -29.220 1.00 95.31 164 ARG A CA 1
ATOM 1237 C C . ARG A 1 164 ? 15.428 4.734 -28.280 1.00 95.31 164 ARG A C 1
ATOM 1239 O O . ARG A 1 164 ? 15.303 3.583 -28.686 1.00 95.31 164 ARG A O 1
ATOM 1246 N N . GLU A 1 165 ? 15.777 4.997 -27.021 1.00 97.56 165 GLU A N 1
ATOM 1247 C CA . GLU A 1 165 ? 15.962 3.929 -26.028 1.00 97.56 165 GLU A CA 1
ATOM 1248 C C . GLU A 1 165 ? 14.644 3.192 -25.741 1.00 97.56 165 GLU A C 1
ATOM 1250 O O . GLU A 1 165 ? 14.659 1.969 -25.626 1.00 97.56 165 GLU A O 1
ATOM 1255 N N . ARG A 1 166 ? 13.503 3.896 -25.696 1.00 97.00 166 ARG A N 1
ATOM 1256 C CA . ARG A 1 166 ? 12.174 3.279 -25.509 1.00 97.00 166 ARG A CA 1
ATOM 1257 C C . ARG A 1 166 ? 11.741 2.435 -26.709 1.00 97.00 166 ARG A C 1
ATOM 1259 O O . ARG A 1 166 ? 11.230 1.332 -26.524 1.00 97.00 166 ARG A O 1
ATOM 1266 N N . GLU A 1 167 ? 11.975 2.915 -27.929 1.00 96.06 167 GLU A N 1
ATOM 1267 C CA . GLU A 1 167 ? 11.725 2.157 -29.166 1.00 96.06 167 GLU A CA 1
ATOM 1268 C C . GLU A 1 167 ? 12.538 0.855 -29.198 1.00 96.06 167 GLU A C 1
ATOM 1270 O O . GLU A 1 167 ? 12.006 -0.224 -29.480 1.00 96.06 167 GLU A O 1
ATOM 1275 N N . VAL A 1 168 ? 13.825 0.943 -28.841 1.00 96.88 168 VAL A N 1
ATOM 1276 C CA . VAL A 1 168 ? 14.703 -0.223 -28.713 1.00 96.88 168 VAL A CA 1
ATOM 1277 C C . VAL A 1 168 ? 14.198 -1.157 -27.614 1.00 96.88 168 VAL A C 1
ATOM 1279 O O . VAL A 1 168 ? 14.096 -2.356 -27.867 1.00 96.88 168 VAL A O 1
ATOM 1282 N N . MET A 1 169 ? 13.819 -0.640 -26.439 1.00 95.81 169 MET A N 1
ATOM 1283 C CA . MET A 1 169 ? 13.255 -1.433 -25.339 1.00 95.81 169 MET A CA 1
ATOM 1284 C C . MET A 1 169 ? 12.035 -2.240 -25.782 1.00 95.81 169 MET A C 1
ATOM 1286 O O . MET A 1 169 ? 11.989 -3.442 -25.533 1.00 95.81 169 MET A O 1
ATOM 1290 N N . SER A 1 170 ? 11.092 -1.618 -26.500 1.00 95.31 170 SER A N 1
ATOM 1291 C CA . SER A 1 170 ? 9.905 -2.302 -27.032 1.00 95.31 170 SER A CA 1
ATOM 1292 C C . SER A 1 170 ? 10.282 -3.483 -27.933 1.00 95.31 170 SER A C 1
ATOM 1294 O O . SER A 1 170 ? 9.702 -4.562 -27.824 1.00 95.31 170 SER A O 1
ATOM 1296 N N . CYS A 1 171 ? 11.300 -3.320 -28.782 1.00 94.94 171 CYS A N 1
ATOM 1297 C CA . CYS A 1 171 ? 11.801 -4.397 -29.635 1.00 94.94 171 CYS A CA 1
ATOM 1298 C C . CYS A 1 171 ? 12.479 -5.513 -28.823 1.00 94.94 171 CYS A C 1
ATOM 1300 O O . CYS A 1 171 ? 12.234 -6.692 -29.076 1.00 94.94 171 CYS A O 1
ATOM 1302 N N . VAL A 1 172 ? 13.303 -5.153 -27.830 1.00 94.50 172 VAL A N 1
ATOM 1303 C CA . VAL A 1 172 ? 14.004 -6.119 -26.967 1.00 94.50 172 VAL A CA 1
ATOM 1304 C C . VAL A 1 172 ? 13.018 -6.974 -26.181 1.00 94.50 172 VAL A C 1
ATOM 1306 O O . VAL A 1 172 ? 13.178 -8.189 -26.121 1.00 94.50 172 VAL A O 1
ATOM 1309 N N . VAL A 1 173 ? 12.003 -6.343 -25.595 1.00 95.12 173 VAL A N 1
ATOM 1310 C CA . VAL A 1 173 ? 10.992 -7.012 -24.771 1.00 95.12 173 VAL A CA 1
ATOM 1311 C C . VAL A 1 173 ? 10.125 -7.962 -25.607 1.00 95.12 173 VAL A C 1
ATOM 1313 O O . VAL A 1 173 ? 9.739 -9.019 -25.122 1.00 95.12 173 VAL A O 1
ATOM 1316 N N . LYS A 1 174 ? 9.918 -7.657 -26.895 1.00 93.06 174 LYS A N 1
ATOM 1317 C CA . LYS A 1 174 ? 9.294 -8.558 -27.885 1.00 93.06 174 LYS A CA 1
ATOM 1318 C C . LYS A 1 174 ? 10.215 -9.692 -28.363 1.00 93.06 174 LYS A C 1
ATOM 1320 O O . LYS A 1 174 ? 9.832 -10.463 -29.237 1.00 93.06 174 LYS A O 1
ATOM 1325 N N . GLY A 1 175 ? 11.441 -9.780 -27.844 1.00 93.62 175 GLY A N 1
ATOM 1326 C CA . GLY A 1 175 ? 12.417 -10.806 -28.216 1.00 93.62 175 GLY A CA 1
ATOM 1327 C C . GLY A 1 175 ? 13.120 -10.567 -29.556 1.00 93.62 175 GLY A C 1
ATOM 1328 O O . GLY A 1 175 ? 13.771 -11.479 -30.065 1.00 93.62 175 GLY A O 1
ATOM 1329 N N . LEU A 1 176 ? 13.024 -9.367 -30.142 1.00 94.75 176 LEU A N 1
ATOM 1330 C CA . LEU A 1 176 ? 13.662 -9.083 -31.428 1.00 94.75 176 LEU A CA 1
ATOM 1331 C C . LEU A 1 176 ? 15.191 -9.048 -31.308 1.00 94.75 176 LEU A C 1
ATOM 1333 O O . LEU A 1 176 ? 15.774 -8.468 -30.384 1.00 94.75 176 LEU A O 1
ATOM 1337 N N . LEU A 1 177 ? 15.853 -9.628 -32.310 1.00 94.88 177 LEU A N 1
ATOM 1338 C CA . LEU A 1 177 ? 17.308 -9.604 -32.438 1.00 94.88 177 LEU A CA 1
ATOM 1339 C C . LEU A 1 177 ? 17.803 -8.196 -32.801 1.00 94.88 177 LEU A C 1
ATOM 1341 O O . LEU A 1 177 ? 17.068 -7.384 -33.367 1.00 94.88 177 LEU A O 1
ATOM 1345 N N . ASN A 1 178 ? 19.086 -7.913 -32.551 1.00 95.06 178 ASN A N 1
ATOM 1346 C CA . ASN A 1 178 ? 19.688 -6.610 -32.879 1.00 95.06 178 ASN A CA 1
ATOM 1347 C C . ASN A 1 178 ? 19.525 -6.249 -34.362 1.00 95.06 178 ASN A C 1
ATOM 1349 O O . ASN A 1 178 ? 19.163 -5.118 -34.670 1.00 95.06 178 ASN A O 1
ATOM 1353 N N . LYS A 1 179 ? 19.712 -7.223 -35.261 1.00 95.50 179 LYS A N 1
ATOM 1354 C CA . LYS A 1 179 ? 19.520 -7.057 -36.707 1.00 95.50 179 LYS A CA 1
ATOM 1355 C C . LYS A 1 179 ? 18.080 -6.694 -37.080 1.00 95.50 179 LYS A C 1
ATOM 1357 O O . LYS A 1 179 ? 17.862 -5.801 -37.890 1.00 95.50 179 LYS A O 1
ATOM 1362 N N . GLN A 1 180 ? 17.099 -7.353 -36.465 1.00 97.06 180 GLN A N 1
ATOM 1363 C CA . GLN A 1 180 ? 15.678 -7.074 -36.699 1.00 97.06 180 GLN A CA 1
ATOM 1364 C C . GLN A 1 180 ? 15.285 -5.704 -36.136 1.00 97.06 180 GLN A C 1
ATOM 1366 O O . GLN A 1 180 ? 14.597 -4.939 -36.795 1.00 97.06 180 GLN A O 1
ATOM 1371 N N . THR A 1 181 ? 15.783 -5.360 -34.946 1.00 96.44 181 THR A N 1
ATOM 1372 C CA . THR A 1 181 ? 15.566 -4.044 -34.326 1.00 96.44 181 THR A CA 1
ATOM 1373 C C . THR A 1 181 ? 16.155 -2.920 -35.185 1.00 96.44 181 THR A C 1
ATOM 1375 O O . THR A 1 181 ? 15.503 -1.905 -35.401 1.00 96.44 181 THR A O 1
ATOM 1378 N N . ALA A 1 182 ? 17.368 -3.115 -35.711 1.00 97.00 182 ALA A N 1
ATOM 1379 C CA . ALA A 1 182 ? 18.046 -2.175 -36.603 1.00 97.00 182 ALA A CA 1
ATOM 1380 C C . ALA A 1 182 ? 17.237 -1.926 -37.884 1.00 97.00 182 ALA A C 1
ATOM 1382 O O . ALA A 1 182 ? 16.980 -0.776 -38.238 1.00 97.00 182 ALA A O 1
ATOM 1383 N N . TYR A 1 183 ? 16.771 -3.009 -38.516 1.00 97.25 183 TYR A N 1
ATOM 1384 C CA . TYR A 1 183 ? 15.891 -2.948 -39.681 1.00 97.25 183 TYR A CA 1
ATOM 1385 C C . TYR A 1 183 ? 14.580 -2.208 -39.374 1.00 97.25 183 TYR A C 1
ATOM 1387 O O . TYR A 1 183 ? 14.232 -1.272 -40.088 1.00 97.25 183 TYR A O 1
ATOM 1395 N N . ASN A 1 184 ? 13.899 -2.558 -38.277 1.00 95.12 184 ASN A N 1
ATOM 1396 C CA . ASN A 1 184 ? 12.610 -1.966 -37.907 1.00 95.12 184 ASN A CA 1
ATOM 1397 C C . ASN A 1 184 ? 12.704 -0.472 -37.567 1.00 95.12 184 ASN A C 1
ATOM 1399 O O . ASN A 1 184 ? 11.771 0.277 -37.841 1.00 95.12 184 ASN A O 1
ATOM 1403 N N . LEU A 1 185 ? 13.804 -0.038 -36.947 1.00 94.88 185 LEU A N 1
ATOM 1404 C CA . LEU A 1 185 ? 13.983 1.345 -36.494 1.00 94.88 185 LEU A CA 1
ATOM 1405 C C . LEU A 1 185 ? 14.755 2.224 -37.492 1.00 94.88 185 LEU A C 1
ATOM 1407 O O . LEU A 1 185 ? 14.926 3.418 -37.235 1.00 94.88 185 LEU A O 1
ATOM 1411 N N . GLY A 1 186 ? 15.225 1.659 -38.610 1.00 96.00 186 GLY A N 1
ATOM 1412 C CA . GLY A 1 186 ? 15.982 2.384 -39.634 1.00 96.00 186 GLY A CA 1
ATOM 1413 C C . GLY A 1 186 ? 17.350 2.884 -39.154 1.00 96.00 186 GLY A C 1
ATOM 1414 O O . GLY A 1 186 ? 17.788 3.958 -39.560 1.00 96.00 186 GLY A O 1
ATOM 1415 N N . ILE A 1 187 ? 18.017 2.137 -38.268 1.00 96.12 187 ILE A N 1
ATOM 1416 C CA . ILE A 1 187 ? 19.325 2.491 -37.686 1.00 96.12 187 ILE A CA 1
ATOM 1417 C C . ILE A 1 187 ? 20.326 1.338 -37.821 1.00 96.12 187 ILE A C 1
ATOM 1419 O O . ILE A 1 187 ? 19.951 0.208 -38.110 1.00 96.12 187 ILE A O 1
ATOM 1423 N N . SER A 1 188 ? 21.618 1.597 -37.601 1.00 97.69 188 SER A N 1
ATOM 1424 C CA . SER A 1 188 ? 22.641 0.543 -37.669 1.00 97.69 188 SER A CA 1
ATOM 1425 C C . SER A 1 188 ? 22.578 -0.417 -36.469 1.00 97.69 188 SER A C 1
ATOM 1427 O O . SER A 1 188 ? 22.223 -0.020 -35.357 1.00 97.69 188 SER A O 1
ATOM 1429 N N . GLU A 1 189 ? 23.010 -1.672 -36.644 1.00 97.44 189 GLU A N 1
ATOM 1430 C CA . GLU A 1 189 ? 23.112 -2.642 -35.536 1.00 97.44 189 GLU A CA 1
ATOM 1431 C C . GLU A 1 189 ? 24.044 -2.169 -34.407 1.00 97.44 189 GLU A C 1
ATOM 1433 O O . GLU A 1 189 ? 23.815 -2.473 -33.234 1.00 97.44 189 GLU A O 1
ATOM 1438 N N . ILE A 1 190 ? 25.086 -1.402 -34.743 1.00 97.50 190 ILE A N 1
ATOM 1439 C CA . ILE A 1 190 ? 26.013 -0.812 -33.768 1.00 97.50 190 ILE A CA 1
ATOM 1440 C C . ILE A 1 190 ? 25.278 0.237 -32.921 1.00 97.50 190 ILE A C 1
ATOM 1442 O O . ILE A 1 190 ? 25.411 0.245 -31.697 1.00 97.50 190 ILE A O 1
ATOM 1446 N N . THR A 1 191 ? 24.438 1.064 -33.550 1.00 96.38 191 THR A N 1
ATOM 1447 C CA . THR A 1 191 ? 23.582 2.046 -32.865 1.00 96.38 191 THR A CA 1
ATOM 1448 C C . THR A 1 191 ? 22.570 1.358 -31.946 1.00 96.38 191 THR A C 1
ATOM 1450 O O . THR A 1 191 ? 22.392 1.790 -30.808 1.00 96.38 191 THR A O 1
ATOM 1453 N N . VAL A 1 192 ? 21.969 0.239 -32.375 1.00 97.44 192 VAL A N 1
ATOM 1454 C CA . VAL A 1 192 ? 21.094 -0.575 -31.510 1.00 97.44 192 VAL A CA 1
ATOM 1455 C C . VAL A 1 192 ? 21.855 -1.080 -30.288 1.00 97.44 192 VAL A C 1
ATOM 1457 O O . VAL A 1 192 ? 21.362 -0.937 -29.173 1.00 97.44 192 VAL A O 1
ATOM 1460 N N . LYS A 1 193 ? 23.067 -1.631 -30.452 1.00 96.69 193 LYS A N 1
ATOM 1461 C CA . LYS A 1 193 ? 23.893 -2.076 -29.313 1.00 96.69 193 LYS A CA 1
ATOM 1462 C C . LYS A 1 193 ? 24.180 -0.933 -28.334 1.00 96.69 193 LYS A C 1
ATOM 1464 O O . LYS A 1 193 ? 24.085 -1.145 -27.126 1.00 96.69 193 LYS A O 1
ATOM 1469 N N . ALA A 1 194 ? 24.473 0.267 -28.839 1.00 97.31 194 ALA A N 1
ATOM 1470 C CA . ALA A 1 194 ? 24.697 1.447 -28.008 1.00 97.31 194 ALA A CA 1
ATOM 1471 C C . ALA A 1 194 ? 23.438 1.838 -27.212 1.00 97.31 194 ALA A C 1
ATOM 1473 O O . ALA A 1 194 ? 23.508 1.958 -25.988 1.00 97.31 194 ALA A O 1
ATOM 1474 N N . HIS A 1 195 ? 22.278 1.958 -27.870 1.00 97.69 195 HIS A N 1
ATOM 1475 C CA . HIS A 1 195 ? 21.011 2.259 -27.194 1.00 97.69 195 HIS A CA 1
ATOM 1476 C C . HIS A 1 195 ? 20.600 1.165 -26.205 1.00 97.69 195 HIS A C 1
ATOM 1478 O O . HIS A 1 195 ? 20.177 1.488 -25.101 1.00 97.69 195 HIS A O 1
ATOM 1484 N N . ARG A 1 196 ? 20.794 -0.119 -26.537 1.00 96.19 196 ARG A N 1
ATOM 1485 C CA . ARG A 1 196 ? 20.568 -1.234 -25.603 1.00 96.19 196 ARG A CA 1
ATOM 1486 C C . ARG A 1 196 ? 21.436 -1.100 -24.357 1.00 96.19 196 ARG A C 1
ATOM 1488 O O . ARG A 1 196 ? 20.926 -1.263 -23.259 1.00 96.19 196 ARG A O 1
ATOM 1495 N N . GLY A 1 197 ? 22.722 -0.781 -24.506 1.00 96.75 197 GLY A N 1
ATOM 1496 C CA . GLY A 1 197 ? 23.622 -0.588 -23.367 1.00 96.75 197 GLY A CA 1
ATOM 1497 C C . GLY A 1 197 ? 23.212 0.585 -22.471 1.00 96.75 197 GLY A C 1
ATOM 1498 O O . GLY A 1 197 ? 23.222 0.457 -21.249 1.00 96.75 197 GLY A O 1
ATOM 1499 N N . GLN A 1 198 ? 22.815 1.716 -23.064 1.00 97.50 198 GLN A N 1
ATOM 1500 C CA . GLN A 1 198 ? 22.345 2.883 -22.308 1.00 97.50 198 GLN A CA 1
ATOM 1501 C C . GLN A 1 198 ? 21.016 2.603 -21.598 1.00 97.50 198 GLN A C 1
ATOM 1503 O O . GLN A 1 198 ? 20.902 2.872 -20.406 1.00 97.50 198 GLN A O 1
ATOM 1508 N N . MET A 1 199 ? 20.061 1.990 -22.300 1.00 97.56 199 MET A N 1
ATOM 1509 C CA . MET A 1 199 ? 18.775 1.556 -21.757 1.00 97.56 199 MET A CA 1
ATOM 1510 C C . MET A 1 199 ? 18.953 0.579 -20.592 1.00 97.56 199 MET A C 1
ATOM 1512 O O . MET A 1 199 ? 18.389 0.819 -19.534 1.00 97.56 199 MET A O 1
ATOM 1516 N N . MET A 1 200 ? 19.759 -0.481 -20.744 1.00 97.69 200 MET A N 1
ATOM 1517 C CA . MET A 1 200 ? 20.014 -1.450 -19.666 1.00 97.69 200 MET A CA 1
ATOM 1518 C C . MET A 1 200 ? 20.592 -0.762 -18.425 1.00 97.69 200 MET A C 1
ATOM 1520 O O . MET A 1 200 ? 20.140 -1.023 -17.319 1.00 97.69 200 MET A O 1
ATOM 1524 N N . ARG A 1 201 ? 21.536 0.173 -18.608 1.00 97.69 201 ARG A N 1
ATOM 1525 C CA . ARG A 1 201 ? 22.115 0.947 -17.501 1.00 97.69 201 ARG A CA 1
ATOM 1526 C C . ARG A 1 201 ? 21.093 1.870 -16.832 1.00 97.69 201 ARG A C 1
ATOM 1528 O O . ARG A 1 201 ? 21.050 1.907 -15.613 1.00 97.69 201 ARG A O 1
ATOM 1535 N N . LYS A 1 202 ? 20.294 2.611 -17.607 1.00 97.50 202 LYS A N 1
ATOM 1536 C CA . LYS A 1 202 ? 19.276 3.542 -17.082 1.00 97.50 202 LYS A CA 1
ATOM 1537 C C . LYS A 1 202 ? 18.114 2.827 -16.395 1.00 97.50 202 LYS A C 1
ATOM 1539 O O . LYS A 1 202 ? 17.578 3.340 -15.427 1.00 97.50 202 LYS A O 1
ATOM 1544 N N . MET A 1 203 ? 17.740 1.653 -16.896 1.00 96.88 203 MET A N 1
ATOM 1545 C CA . MET A 1 203 ? 16.746 0.776 -16.271 1.00 96.88 203 MET A CA 1
ATOM 1546 C C . MET A 1 203 ? 17.331 -0.056 -15.125 1.00 96.88 203 MET A C 1
ATOM 1548 O O . MET A 1 203 ? 16.593 -0.811 -14.508 1.00 96.88 203 MET A O 1
ATOM 1552 N N . GLU A 1 204 ? 18.643 0.035 -14.882 1.00 96.12 204 GLU A N 1
ATOM 1553 C CA . GLU A 1 204 ? 19.389 -0.792 -13.924 1.00 96.12 204 GLU A CA 1
ATOM 1554 C C . GLU A 1 204 ? 19.209 -2.310 -14.125 1.00 96.12 204 GLU A C 1
ATOM 1556 O O . GLU A 1 204 ? 19.477 -3.112 -13.233 1.00 96.12 204 GLU A O 1
ATOM 1561 N N . ALA A 1 205 ? 18.814 -2.725 -15.330 1.00 96.44 205 ALA A N 1
ATOM 1562 C CA . ALA A 1 205 ? 18.603 -4.119 -15.677 1.00 96.44 205 ALA A CA 1
ATOM 1563 C C . ALA A 1 205 ? 19.946 -4.815 -15.930 1.00 96.44 205 ALA A C 1
ATOM 1565 O O . ALA A 1 205 ? 20.734 -4.413 -16.792 1.00 96.44 205 ALA A O 1
ATOM 1566 N N . ARG A 1 206 ? 20.191 -5.917 -15.222 1.00 95.75 206 ARG A N 1
ATOM 1567 C CA . ARG A 1 206 ? 21.388 -6.761 -15.363 1.00 95.75 206 ARG A CA 1
ATOM 1568 C C . ARG A 1 206 ? 21.210 -7.826 -16.437 1.00 95.75 206 ARG A C 1
ATOM 1570 O O . ARG A 1 206 ? 22.191 -8.387 -16.922 1.00 95.75 206 ARG A O 1
ATOM 1577 N N . SER A 1 207 ? 19.969 -8.111 -16.826 1.00 96.69 207 SER A N 1
ATOM 1578 C CA . SER A 1 207 ? 19.646 -9.116 -17.838 1.00 96.69 207 SER A CA 1
ATOM 1579 C C . SER A 1 207 ? 18.404 -8.752 -18.659 1.00 96.69 207 SER A C 1
ATOM 1581 O O . SER A 1 207 ? 17.581 -7.935 -18.251 1.00 96.69 207 SER A O 1
ATOM 1583 N N . VAL A 1 208 ? 18.253 -9.364 -19.838 1.00 94.56 208 VAL A N 1
ATOM 1584 C CA . VAL A 1 208 ? 17.043 -9.185 -20.662 1.00 94.56 208 VAL A CA 1
ATOM 1585 C C . VAL A 1 208 ? 15.783 -9.725 -19.963 1.00 94.56 208 VAL A C 1
ATOM 1587 O O . VAL A 1 208 ? 14.781 -9.019 -19.994 1.00 94.56 208 VAL A O 1
ATOM 1590 N N . PRO A 1 209 ? 15.788 -10.899 -19.294 1.00 96.06 209 PRO A N 1
ATOM 1591 C CA . PRO A 1 209 ? 14.631 -11.355 -18.515 1.00 96.06 209 PRO A CA 1
ATOM 1592 C C . PRO A 1 209 ? 14.196 -10.370 -17.424 1.00 96.06 209 PRO A C 1
ATOM 1594 O O . PRO A 1 209 ? 13.005 -10.129 -17.250 1.00 96.06 209 PRO A O 1
ATOM 1597 N N . GLU A 1 210 ? 15.151 -9.753 -16.730 1.00 95.50 210 GLU A N 1
ATOM 1598 C CA . GLU A 1 210 ? 14.865 -8.713 -15.738 1.00 95.50 210 GLU A CA 1
ATOM 1599 C C . GLU A 1 210 ? 14.227 -7.474 -16.382 1.00 95.50 210 GLU A C 1
ATOM 1601 O O . GLU A 1 210 ? 13.212 -6.984 -15.894 1.00 95.50 210 GLU A O 1
ATOM 1606 N N . LEU A 1 211 ? 14.740 -7.029 -17.534 1.00 96.12 211 LEU A N 1
ATOM 1607 C CA . LEU A 1 211 ? 14.135 -5.944 -18.313 1.00 96.12 211 LEU A CA 1
ATOM 1608 C C . LEU A 1 211 ? 12.695 -6.275 -18.757 1.00 96.12 211 LEU A C 1
ATOM 1610 O O . LEU A 1 211 ? 11.836 -5.395 -18.773 1.00 96.12 211 LEU A O 1
ATOM 1614 N N . VAL A 1 212 ? 12.415 -7.534 -19.111 1.00 95.38 212 VAL A N 1
ATOM 1615 C CA . VAL A 1 212 ? 11.058 -8.000 -19.447 1.00 95.38 212 VAL A CA 1
ATOM 1616 C C . VAL A 1 212 ? 10.151 -7.950 -18.216 1.00 95.38 212 VAL A C 1
ATOM 1618 O O . VAL A 1 212 ? 9.039 -7.438 -18.308 1.00 95.38 212 VAL A O 1
ATOM 1621 N N . HIS A 1 213 ? 10.622 -8.406 -17.051 1.00 94.12 213 HIS A N 1
ATOM 1622 C CA . HIS A 1 213 ? 9.860 -8.319 -15.802 1.00 94.12 213 HIS A CA 1
ATOM 1623 C C . HIS A 1 213 ? 9.547 -6.862 -15.421 1.00 94.12 213 HIS A C 1
ATOM 1625 O O . HIS A 1 213 ? 8.413 -6.533 -15.075 1.00 94.12 213 HIS A O 1
ATOM 1631 N N . MET A 1 214 ? 10.524 -5.967 -15.571 1.00 94.88 214 MET A N 1
ATOM 1632 C CA . MET A 1 214 ? 10.340 -4.523 -15.419 1.00 94.88 214 MET A CA 1
ATOM 1633 C C . MET A 1 214 ? 9.277 -3.972 -16.383 1.00 94.88 214 MET A C 1
ATOM 1635 O O . MET A 1 214 ? 8.398 -3.217 -15.972 1.00 94.88 214 MET A O 1
ATOM 1639 N N . ALA A 1 215 ? 9.312 -4.369 -17.657 1.00 93.88 215 ALA A N 1
ATOM 1640 C CA . ALA A 1 215 ? 8.327 -3.942 -18.650 1.00 93.88 215 ALA A CA 1
ATOM 1641 C C . ALA A 1 215 ? 6.903 -4.439 -18.333 1.00 93.88 215 ALA A C 1
ATOM 1643 O O . ALA A 1 215 ? 5.950 -3.686 -18.531 1.00 93.88 215 ALA A O 1
ATOM 1644 N N . LEU A 1 216 ? 6.759 -5.660 -17.799 1.00 92.75 216 LEU A N 1
ATOM 1645 C CA . LEU A 1 216 ? 5.480 -6.196 -17.314 1.00 92.75 216 LEU A CA 1
ATOM 1646 C C . LEU A 1 216 ? 4.946 -5.384 -16.127 1.00 92.75 216 LEU A C 1
ATOM 1648 O O . LEU A 1 216 ? 3.782 -4.991 -16.136 1.00 92.75 216 LEU A O 1
ATOM 1652 N N . ARG A 1 217 ? 5.794 -5.067 -15.136 1.00 92.62 217 ARG A N 1
ATOM 1653 C CA . ARG A 1 217 ? 5.405 -4.223 -13.987 1.00 92.62 217 ARG A CA 1
ATOM 1654 C C . ARG A 1 217 ? 4.991 -2.812 -14.407 1.00 92.62 217 ARG A C 1
ATOM 1656 O O . ARG A 1 217 ? 4.072 -2.247 -13.825 1.00 92.62 217 ARG A O 1
ATOM 1663 N N . LEU A 1 218 ? 5.645 -2.256 -15.427 1.00 92.44 218 LEU A N 1
ATOM 1664 C CA . LEU A 1 218 ? 5.282 -0.972 -16.033 1.00 92.44 218 LEU A CA 1
ATOM 1665 C C . LEU A 1 218 ? 4.069 -1.053 -16.972 1.00 92.44 218 LEU A C 1
ATOM 1667 O O . LEU A 1 218 ? 3.664 -0.018 -17.494 1.00 92.44 218 LEU A O 1
ATOM 1671 N N . GLN A 1 219 ? 3.509 -2.248 -17.200 1.00 90.50 219 GLN A N 1
ATOM 1672 C CA . GLN A 1 219 ? 2.394 -2.489 -18.123 1.00 90.50 219 GLN A CA 1
ATOM 1673 C C . GLN A 1 219 ? 2.684 -2.002 -19.556 1.00 90.50 219 GLN A C 1
ATOM 1675 O O . GLN A 1 219 ? 1.799 -1.543 -20.267 1.00 90.50 219 GLN A O 1
ATOM 1680 N N . LEU A 1 220 ? 3.944 -2.101 -19.998 1.00 84.94 220 LEU A N 1
ATOM 1681 C CA . LEU A 1 220 ? 4.375 -1.703 -21.350 1.00 84.94 220 LEU A CA 1
ATOM 1682 C C . LEU A 1 220 ? 4.153 -2.797 -22.402 1.00 84.94 220 LEU A C 1
ATOM 1684 O O . LEU A 1 220 ? 4.400 -2.581 -23.590 1.00 84.94 220 LEU A O 1
ATOM 1688 N N . ILE A 1 221 ? 3.760 -3.987 -21.957 1.00 76.25 221 ILE A N 1
ATOM 1689 C CA . ILE A 1 221 ? 3.434 -5.126 -22.804 1.00 76.25 221 ILE A CA 1
ATOM 1690 C C . ILE A 1 221 ? 1.919 -5.273 -22.730 1.00 76.25 221 ILE A C 1
ATOM 1692 O O . ILE A 1 221 ? 1.396 -5.840 -21.776 1.00 76.25 221 ILE A O 1
ATOM 1696 N N . GLU A 1 222 ? 1.216 -4.725 -23.713 1.00 58.59 222 GLU A N 1
ATOM 1697 C CA . GLU A 1 222 ? -0.157 -5.147 -23.975 1.00 58.59 222 GLU A CA 1
ATOM 1698 C C . GLU A 1 222 ? -0.099 -6.583 -24.496 1.00 58.59 222 GLU A C 1
ATOM 1700 O O . GLU A 1 222 ? 0.777 -6.895 -25.309 1.00 58.59 222 GLU A O 1
ATOM 1705 N N . ASP A 1 223 ? -0.984 -7.448 -23.991 1.00 43.25 223 ASP A N 1
ATOM 1706 C CA . ASP A 1 223 ? -1.110 -8.855 -24.374 1.00 43.25 223 ASP A CA 1
ATOM 1707 C C . ASP A 1 223 ? -0.948 -9.017 -25.893 1.00 43.25 223 ASP A C 1
ATOM 1709 O O . ASP A 1 223 ? -1.868 -8.794 -26.683 1.00 43.25 223 ASP A O 1
ATOM 1713 N N . THR A 1 224 ? 0.238 -9.438 -26.333 1.00 42.91 224 THR A N 1
ATOM 1714 C CA . THR A 1 224 ? 0.382 -10.069 -27.640 1.00 42.91 224 THR A CA 1
ATOM 1715 C C . THR A 1 224 ? -0.377 -11.376 -27.531 1.00 42.91 224 THR A C 1
ATOM 1717 O O . THR A 1 224 ? 0.174 -12.367 -27.063 1.00 42.91 224 THR A O 1
ATOM 1720 N N . GLY A 1 225 ? -1.661 -11.339 -27.894 1.00 36.34 225 GLY A N 1
ATOM 1721 C CA . GLY A 1 225 ? -2.568 -12.472 -27.870 1.00 36.34 225 GLY A CA 1
ATOM 1722 C C . GLY A 1 225 ? -1.946 -13.685 -28.547 1.00 36.34 225 GLY A C 1
ATOM 1723 O O . GLY A 1 225 ? -2.010 -13.842 -29.764 1.00 36.34 225 GLY A O 1
ATOM 1724 N N . ILE A 1 226 ? -1.392 -14.584 -27.738 1.00 40.44 226 ILE A N 1
ATOM 1725 C CA . ILE A 1 226 ? -1.127 -15.966 -28.120 1.00 40.44 226 ILE A CA 1
ATOM 1726 C C . ILE A 1 226 ? -2.454 -16.709 -27.948 1.00 40.44 226 ILE A C 1
ATOM 1728 O O . ILE A 1 226 ? -2.597 -17.572 -27.091 1.00 40.44 226 ILE A O 1
ATOM 1732 N N . ASN A 1 227 ? -3.455 -16.346 -28.750 1.00 34.59 227 ASN A N 1
ATOM 1733 C CA . ASN A 1 227 ? -4.597 -17.214 -28.990 1.00 34.59 227 ASN A CA 1
ATOM 1734 C C . ASN A 1 227 ? -4.402 -17.842 -30.361 1.00 34.59 227 ASN A C 1
ATOM 1736 O O . ASN A 1 227 ? -4.708 -17.254 -31.399 1.00 34.59 227 ASN A O 1
ATOM 1740 N N . GLY A 1 228 ? -3.882 -19.069 -30.333 1.00 38.12 228 GLY A N 1
ATOM 1741 C CA . GLY A 1 228 ? -4.010 -20.010 -31.428 1.00 38.12 228 GLY A CA 1
ATOM 1742 C C . GLY A 1 228 ? -5.488 -20.226 -31.727 1.00 38.12 228 GLY A C 1
ATOM 1743 O O . GLY A 1 228 ? -6.135 -21.087 -31.143 1.00 38.12 228 GLY A O 1
ATOM 1744 N N . SER A 1 229 ? -6.024 -19.442 -32.653 1.00 32.03 229 SER A N 1
ATOM 1745 C CA . SER A 1 229 ? -7.210 -19.817 -33.399 1.00 32.03 229 SER A CA 1
ATOM 1746 C C . SER A 1 229 ? -6.727 -20.355 -34.735 1.00 32.03 229 SER A C 1
ATOM 1748 O O . SER A 1 229 ? -6.150 -19.659 -35.564 1.00 32.03 229 SER A O 1
ATOM 1750 N N . SER A 1 230 ? -6.902 -21.667 -34.864 1.00 37.88 230 SER A N 1
ATOM 1751 C CA . SER A 1 230 ? -6.938 -22.417 -36.108 1.00 37.88 230 SER A CA 1
ATOM 1752 C C . SER A 1 230 ? -7.518 -21.558 -37.237 1.00 37.88 230 SER A C 1
ATOM 1754 O O . SER A 1 230 ? -8.731 -21.369 -37.330 1.00 37.88 230 SER A O 1
ATOM 1756 N N . MET A 1 231 ? -6.644 -21.030 -38.093 1.00 30.78 231 MET A N 1
ATOM 1757 C CA . MET A 1 231 ? -7.057 -20.466 -39.367 1.00 30.78 231 MET A CA 1
ATOM 1758 C C . MET A 1 231 ? -7.350 -21.659 -40.268 1.00 30.78 231 MET A C 1
ATOM 1760 O O . MET A 1 231 ? -6.452 -22.290 -40.832 1.00 30.78 231 MET A O 1
ATOM 1764 N N . ARG A 1 232 ? -8.631 -22.039 -40.272 1.00 34.41 232 ARG A N 1
ATOM 1765 C CA . ARG A 1 232 ? -9.202 -23.016 -41.188 1.00 34.41 232 ARG A CA 1
ATOM 1766 C C . ARG A 1 232 ? -8.796 -22.616 -42.604 1.00 34.41 232 ARG A C 1
ATOM 1768 O O . ARG A 1 232 ? -9.066 -21.504 -43.049 1.00 34.41 232 ARG A O 1
ATOM 1775 N N . ARG A 1 233 ? -8.129 -23.538 -43.298 1.00 38.09 233 ARG A N 1
ATOM 1776 C CA . ARG A 1 233 ? -8.249 -23.620 -44.752 1.00 38.09 233 ARG A CA 1
ATOM 1777 C C . ARG A 1 233 ? -9.724 -23.893 -44.996 1.00 38.09 233 ARG A C 1
ATOM 1779 O O . ARG A 1 233 ? -10.187 -24.904 -44.491 1.00 38.09 233 ARG A O 1
ATOM 1786 N N . ASP A 1 234 ? -10.418 -22.931 -45.584 1.00 39.16 234 ASP A N 1
ATOM 1787 C CA . ASP A 1 234 ? -11.618 -23.067 -46.413 1.00 39.16 234 ASP A CA 1
ATOM 1788 C C . ASP A 1 234 ? -12.203 -21.661 -46.563 1.00 39.16 234 ASP A C 1
ATOM 1790 O O . ASP A 1 234 ? -12.969 -21.211 -45.725 1.00 39.16 234 ASP A O 1
ATOM 1794 N N . ASP A 1 235 ? -11.721 -20.943 -47.578 1.00 34.72 235 ASP A N 1
ATOM 1795 C CA . ASP A 1 235 ? -12.486 -19.952 -48.345 1.00 34.72 235 ASP A CA 1
ATOM 1796 C C . ASP A 1 235 ? -11.668 -19.608 -49.597 1.00 34.72 235 ASP A C 1
ATOM 1798 O O . ASP A 1 235 ? -11.039 -18.560 -49.753 1.00 34.72 235 ASP A O 1
ATOM 1802 N N . VAL A 1 236 ? -11.644 -20.582 -50.510 1.00 38.75 236 VAL A N 1
ATOM 1803 C CA . VAL A 1 236 ? -11.422 -20.328 -51.931 1.00 38.75 236 VAL A CA 1
ATOM 1804 C C . VAL A 1 236 ? -12.648 -19.561 -52.421 1.00 38.75 236 VAL A C 1
ATOM 1806 O O . VAL A 1 236 ? -13.677 -20.147 -52.741 1.00 38.75 236 VAL A O 1
ATOM 1809 N N . ALA A 1 237 ? -12.540 -18.238 -52.500 1.00 35.09 237 ALA A N 1
ATOM 1810 C CA . ALA A 1 237 ? -13.442 -17.447 -53.321 1.00 35.09 237 ALA A CA 1
ATOM 1811 C C . ALA A 1 237 ? -13.044 -17.644 -54.793 1.00 35.09 237 ALA A C 1
ATOM 1813 O O . ALA A 1 237 ? -12.199 -16.932 -55.332 1.00 35.09 237 ALA A O 1
ATOM 1814 N N . SER A 1 238 ? -13.632 -18.656 -55.432 1.00 35.41 238 SER A N 1
ATOM 1815 C CA . SER A 1 238 ? -13.796 -18.696 -56.889 1.00 35.41 238 SER A CA 1
ATOM 1816 C C . SER A 1 238 ? -15.178 -18.127 -57.247 1.00 35.41 238 SER A C 1
ATOM 1818 O O . SER A 1 238 ? -16.128 -18.325 -56.487 1.00 35.41 238 SER A O 1
ATOM 1820 N N . PRO A 1 239 ? -15.312 -17.397 -58.366 1.00 37.91 239 PRO A N 1
ATOM 1821 C CA . PRO A 1 239 ? -16.519 -16.646 -58.700 1.00 37.91 239 PRO A CA 1
ATOM 1822 C C . PRO A 1 239 ? -17.683 -17.572 -59.083 1.00 37.91 239 PRO A C 1
ATOM 1824 O O . PRO A 1 239 ? -17.511 -18.524 -59.842 1.00 37.91 239 PRO A O 1
ATOM 1827 N N . SER A 1 240 ? -18.878 -17.273 -58.564 1.00 35.53 240 SER A N 1
ATOM 1828 C CA . SER A 1 240 ? -20.130 -17.942 -58.941 1.00 35.53 240 SER A CA 1
ATOM 1829 C C . SER A 1 240 ? -20.719 -17.397 -60.255 1.00 35.53 240 SER A C 1
ATOM 1831 O O . SER A 1 240 ? -20.426 -16.261 -60.636 1.00 35.53 240 SER A O 1
ATOM 1833 N N . PRO A 1 241 ? -21.544 -18.201 -60.956 1.00 40.31 241 PRO A N 1
ATOM 1834 C CA . PRO A 1 241 ? -21.839 -18.047 -62.375 1.00 40.31 241 PRO A CA 1
ATOM 1835 C C . PRO A 1 241 ? -23.072 -17.176 -62.644 1.00 40.31 241 PRO A C 1
ATOM 1837 O O . PRO A 1 241 ? -24.096 -17.283 -61.971 1.00 40.31 241 PRO A O 1
ATOM 1840 N N . ALA A 1 242 ? -23.009 -16.379 -63.710 1.00 38.66 242 ALA A N 1
ATOM 1841 C CA . ALA A 1 242 ? -24.191 -15.801 -64.334 1.00 38.66 242 ALA A CA 1
ATOM 1842 C C . ALA A 1 242 ? -24.821 -16.847 -65.268 1.00 38.66 242 ALA A C 1
ATOM 1844 O O . ALA A 1 242 ? -24.204 -17.263 -66.246 1.00 38.66 242 ALA A O 1
ATOM 1845 N N . THR A 1 243 ? -26.054 -17.259 -64.972 1.00 39.03 243 THR A N 1
ATOM 1846 C CA . THR A 1 243 ? -26.912 -17.988 -65.917 1.00 39.03 243 THR A CA 1
ATOM 1847 C C . THR A 1 243 ? -28.179 -17.173 -66.119 1.00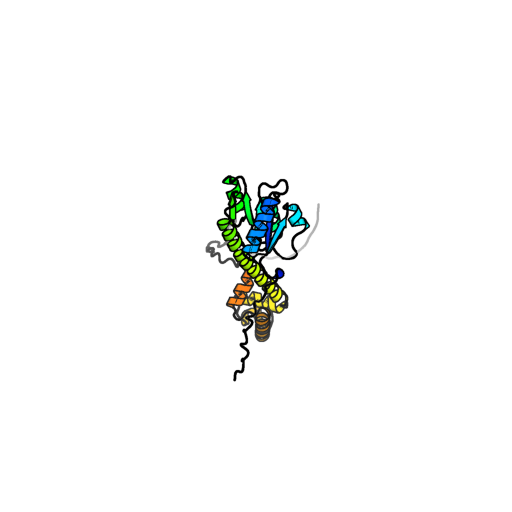 39.03 243 THR A C 1
ATOM 1849 O O . THR A 1 243 ? -28.853 -16.831 -65.151 1.00 39.03 243 THR A O 1
ATOM 1852 N N . GLY A 1 244 ? -28.490 -16.860 -67.373 1.00 35.41 244 GLY A N 1
ATOM 1853 C CA . GLY A 1 244 ? -29.676 -16.096 -67.745 1.00 35.41 244 GLY A CA 1
ATOM 1854 C C . GLY A 1 244 ? -29.870 -16.026 -69.256 1.00 35.41 244 GLY A C 1
ATOM 1855 O O . GLY A 1 244 ? -29.825 -14.949 -69.828 1.00 35.41 244 GLY A O 1
ATOM 1856 N N . SER A 1 245 ? -29.999 -17.205 -69.871 1.00 36.81 245 SER A N 1
ATOM 1857 C CA . SER A 1 245 ? -30.766 -17.529 -71.089 1.00 36.81 245 SER A CA 1
ATOM 1858 C C . SER A 1 245 ? -31.129 -16.406 -72.083 1.00 36.81 245 SER A C 1
ATOM 1860 O O . SER A 1 245 ? -32.015 -15.596 -71.820 1.00 36.81 245 SER A O 1
ATOM 1862 N N . GLY A 1 246 ? -30.589 -16.512 -73.300 1.00 35.03 246 GLY A N 1
ATOM 1863 C CA . GLY A 1 246 ? -31.150 -15.948 -74.531 1.00 35.03 246 GLY A CA 1
ATOM 1864 C C . GLY A 1 246 ? -30.884 -16.913 -75.693 1.00 35.03 246 GLY A C 1
ATOM 1865 O O . GLY A 1 246 ? -29.780 -17.431 -75.817 1.00 35.03 246 GLY A O 1
ATOM 1866 N N . GLN A 1 247 ? -31.926 -17.225 -76.459 1.00 36.22 247 GLN A N 1
ATOM 1867 C CA . GLN A 1 247 ? -32.048 -18.316 -77.432 1.00 36.22 247 GLN A CA 1
ATOM 1868 C C . GLN A 1 247 ? -31.047 -18.333 -78.614 1.00 36.22 247 GLN A C 1
ATOM 1870 O O . GLN A 1 247 ? -30.652 -17.300 -79.142 1.00 36.22 247 GLN A O 1
ATOM 1875 N N . PHE A 1 248 ? -30.737 -19.560 -79.061 1.00 35.41 248 PHE A N 1
ATOM 1876 C CA . PHE A 1 248 ? -30.284 -19.969 -80.410 1.00 35.41 248 PHE A CA 1
ATOM 1877 C C . PHE A 1 248 ? -31.312 -19.566 -81.514 1.00 35.41 248 PHE A C 1
ATOM 1879 O O . PHE A 1 248 ? -32.461 -19.326 -81.137 1.00 35.41 248 PHE A O 1
ATOM 1886 N N . PRO A 1 249 ? -31.017 -19.586 -82.845 1.00 46.81 249 PRO A N 1
ATOM 1887 C CA . PRO A 1 249 ? -29.992 -20.416 -83.493 1.00 46.81 249 PRO A CA 1
ATOM 1888 C C . PRO A 1 249 ? -29.221 -19.822 -84.708 1.00 46.81 249 PRO A C 1
ATOM 1890 O O . PRO A 1 249 ? -29.571 -18.809 -85.298 1.00 46.81 249 PRO A O 1
ATOM 1893 N N . ASP A 1 250 ? -28.209 -20.606 -85.082 1.00 34.81 250 ASP A N 1
ATOM 1894 C CA . ASP A 1 250 ? -27.730 -20.975 -86.423 1.00 34.81 250 ASP A CA 1
ATOM 1895 C C . ASP A 1 250 ? -26.893 -20.065 -87.348 1.00 34.81 250 ASP A C 1
ATOM 1897 O O . ASP A 1 250 ? -27.340 -19.069 -87.907 1.00 34.81 250 ASP A O 1
ATOM 1901 N N . SER A 1 251 ? -25.746 -20.665 -87.697 1.00 39.22 251 SER A N 1
ATOM 1902 C CA . SER A 1 251 ? -25.081 -20.693 -89.006 1.00 39.22 251 SER A CA 1
ATOM 1903 C C . SER A 1 251 ? -24.329 -19.464 -89.540 1.00 39.22 251 SER A C 1
ATOM 1905 O O . SER A 1 251 ? -24.824 -18.346 -89.595 1.00 39.22 251 SER A O 1
ATOM 1907 N N . GLY A 1 252 ? -23.143 -19.751 -90.092 1.00 35.78 252 GLY A N 1
ATOM 1908 C CA . GLY A 1 252 ? -22.673 -19.079 -91.305 1.00 35.78 252 GLY A CA 1
ATOM 1909 C C . GLY A 1 252 ? -21.484 -18.144 -91.135 1.00 35.78 252 GLY A C 1
ATOM 1910 O O . GLY A 1 252 ? -21.623 -16.972 -90.814 1.00 35.78 252 GLY A O 1
ATOM 1911 N N . ALA A 1 253 ? -20.298 -18.661 -91.443 1.00 38.00 253 ALA A N 1
ATOM 1912 C CA . ALA A 1 253 ? -19.099 -17.871 -91.659 1.00 38.00 253 ALA A CA 1
ATOM 1913 C C . ALA A 1 253 ? -19.185 -16.996 -92.930 1.00 38.00 253 ALA A C 1
ATOM 1915 O O . ALA A 1 253 ? -19.808 -17.382 -93.918 1.00 38.00 253 ALA A O 1
ATOM 1916 N N . SER A 1 254 ? -18.372 -15.932 -92.916 1.00 37.34 254 SER A N 1
ATOM 1917 C CA . SER A 1 254 ? -17.635 -15.313 -94.037 1.00 37.34 254 SER A CA 1
ATOM 1918 C C . SER A 1 254 ? -18.084 -13.946 -94.603 1.00 37.34 254 SER A C 1
ATOM 1920 O O . SER A 1 254 ? -19.213 -13.745 -95.024 1.00 37.34 254 SER A O 1
ATOM 1922 N N . HIS A 1 255 ? -17.059 -13.080 -94.698 1.00 36.91 255 HIS A N 1
ATOM 1923 C CA . HIS A 1 255 ? -16.806 -11.973 -95.637 1.00 36.91 255 HIS A CA 1
ATOM 1924 C C . HIS A 1 255 ? -17.501 -10.596 -95.528 1.00 36.91 255 HIS A C 1
ATOM 1926 O O . HIS A 1 255 ? -18.715 -10.474 -95.491 1.00 36.91 255 HIS A O 1
ATOM 1932 N N . GLY A 1 256 ? -16.658 -9.554 -95.676 1.00 34.97 256 GLY A N 1
ATOM 1933 C CA . GLY A 1 256 ? -16.989 -8.199 -96.167 1.00 34.97 256 GLY A CA 1
ATOM 1934 C C . GLY A 1 256 ? -16.838 -7.105 -95.101 1.00 34.97 256 GLY A C 1
ATOM 1935 O O . GLY A 1 256 ? -17.583 -7.107 -94.137 1.00 34.97 256 GLY A O 1
ATOM 1936 N N . LEU A 1 257 ? -15.764 -6.301 -95.087 1.00 38.03 257 LEU A N 1
ATOM 1937 C CA . LEU A 1 257 ? -15.521 -5.051 -95.848 1.00 38.03 257 LEU A CA 1
ATOM 1938 C C . LEU A 1 257 ? -16.369 -3.833 -95.414 1.00 38.03 257 LEU A C 1
ATOM 1940 O O . LEU A 1 257 ? -17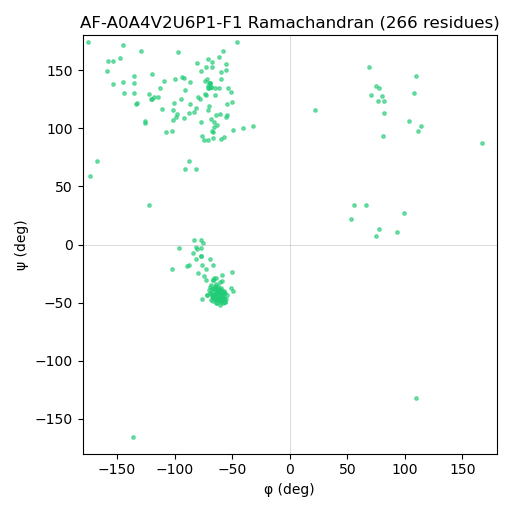.590 -3.883 -95.449 1.00 38.03 257 LEU A O 1
ATOM 1944 N N . GLY A 1 258 ? -15.672 -2.712 -95.165 1.00 36.66 258 GLY A N 1
ATOM 1945 C CA . GLY A 1 258 ? -16.186 -1.327 -95.183 1.00 36.66 258 GLY A CA 1
ATOM 1946 C C . GLY A 1 258 ? -16.422 -0.724 -93.789 1.00 36.66 258 GLY A C 1
ATOM 1947 O O . GLY A 1 258 ? -17.251 -1.226 -93.049 1.00 36.66 258 GLY A O 1
ATOM 1948 N N . SER A 1 259 ? -15.604 0.201 -93.269 1.00 38.69 259 SER A N 1
ATOM 1949 C CA . SER A 1 259 ? -15.359 1.614 -93.642 1.00 38.69 259 SER A CA 1
ATOM 1950 C C . SER A 1 259 ? -16.387 2.604 -93.076 1.00 38.69 259 SER A C 1
ATOM 1952 O O . SER A 1 259 ? -17.550 2.526 -93.455 1.00 38.69 259 SER A O 1
ATOM 1954 N N . SER A 1 260 ? -15.870 3.597 -92.325 1.00 38.03 260 SER A N 1
ATOM 1955 C CA . SER A 1 260 ? -16.465 4.924 -92.033 1.00 38.03 260 SER A CA 1
ATOM 1956 C C . SER A 1 260 ? -17.713 4.904 -91.132 1.00 38.03 260 SER A C 1
ATOM 1958 O O . SER A 1 260 ? -18.434 3.923 -91.107 1.00 38.03 260 SER A O 1
ATOM 1960 N N . SER A 1 261 ? -18.095 5.899 -90.338 1.00 39.12 261 SER A N 1
ATOM 1961 C CA . SER A 1 261 ? -17.624 7.215 -89.882 1.00 39.12 261 SER A CA 1
ATOM 1962 C C . SER A 1 261 ? -18.666 7.666 -88.826 1.00 39.12 261 SER A C 1
ATOM 1964 O O . SER A 1 261 ? -19.694 7.018 -88.659 1.00 39.12 261 SER A O 1
ATOM 1966 N N . GLU A 1 262 ? -18.414 8.790 -88.150 1.00 41.03 262 GLU A N 1
ATOM 1967 C CA . GLU A 1 262 ? -19.423 9.644 -87.479 1.00 41.03 262 GLU A CA 1
ATOM 1968 C C . GLU A 1 262 ? -19.974 9.273 -86.082 1.00 41.03 262 GLU A C 1
ATOM 1970 O O . GLU A 1 262 ? -20.998 8.631 -85.881 1.00 41.03 262 GLU A O 1
ATOM 1975 N N . MET A 1 263 ? -19.300 9.869 -85.093 1.00 45.81 263 MET A N 1
ATOM 1976 C CA . MET A 1 263 ? -19.874 10.690 -84.008 1.00 45.81 263 MET A CA 1
ATOM 1977 C C . MET A 1 263 ? -20.922 11.729 -84.505 1.00 45.81 263 MET A C 1
ATOM 1979 O O . MET A 1 263 ? -20.883 12.090 -85.676 1.00 45.81 263 MET A O 1
ATOM 1983 N N . PRO A 1 264 ? -21.622 12.476 -83.622 1.00 67.88 264 PRO A N 1
ATOM 1984 C CA . PRO A 1 264 ? -22.468 12.072 -82.494 1.00 67.88 264 PRO A CA 1
ATOM 1985 C C . PRO A 1 264 ? -23.789 12.907 -82.472 1.00 67.88 264 PRO A C 1
ATOM 1987 O O . PRO A 1 264 ? -24.051 13.709 -83.364 1.00 67.88 264 PRO A O 1
ATOM 1990 N N . ASN A 1 265 ? -24.518 12.853 -81.347 1.00 41.19 265 ASN A N 1
ATOM 1991 C CA . ASN A 1 265 ? -25.185 14.002 -80.697 1.00 41.19 265 ASN A CA 1
ATOM 1992 C C . ASN A 1 265 ? -26.730 14.099 -80.716 1.00 41.19 265 ASN A C 1
ATOM 1994 O O . ASN A 1 265 ? -27.398 13.877 -81.718 1.00 41.19 265 ASN A O 1
ATOM 1998 N N . ARG A 1 266 ? -27.191 14.649 -79.580 1.00 41.88 266 ARG A N 1
ATOM 1999 C CA . ARG A 1 266 ? -28.479 15.258 -79.199 1.00 41.88 266 ARG A CA 1
ATOM 2000 C C . ARG A 1 266 ? -29.614 14.316 -78.797 1.00 41.88 266 ARG A C 1
ATOM 2002 O O . ARG A 1 266 ? -30.032 13.470 -79.567 1.00 41.88 266 ARG A O 1
ATOM 2009 N N . ALA A 1 267 ? -30.027 14.332 -77.528 1.00 47.31 267 ALA A N 1
ATOM 2010 C CA . ALA A 1 267 ? -30.659 15.413 -76.743 1.00 47.31 267 ALA A CA 1
ATOM 2011 C C . ALA A 1 267 ? -32.156 15.540 -77.044 1.00 47.31 267 ALA A C 1
ATOM 2013 O O . ALA A 1 267 ? -32.550 15.695 -78.198 1.00 47.31 267 ALA A O 1
ATOM 2014 N N . GLY A 1 268 ? -32.936 15.515 -75.965 1.00 49.69 268 GLY A N 1
ATOM 2015 C CA . GLY A 1 268 ? -34.386 15.651 -75.913 1.00 49.69 268 GLY A CA 1
ATOM 2016 C C . GLY A 1 268 ? -34.869 15.176 -74.559 1.00 49.69 268 GLY A C 1
ATOM 2017 O O . GLY A 1 268 ? -35.072 13.952 -74.439 1.00 49.69 268 GLY A O 1
#

Sequence (268 aa):
MYSITSVSLDRTRTQSTGAADRPLVVVIDDDLSIRESLELLISSAGWSPALFASAKEFLDHSPTRDPSCIVLDVNMPGLTGLDLQRMLTSGGRRIPIIFVTGFGDVPMTVRAMKAGAFEFLTKPIDTAALLDAIGGAVRNSETLHREDEELANLRTSYGTLSQREREVMSCVVKGLLNKQTAYNLGISEITVKAHRGQMMRKMEARSVPELVHMALRLQLIEDTGINGSSMRRDDVASPSPATGSGQFPDSGASHGLGSSSEMPNRAG

Solvent-accessible surface area (backbone atoms only — not comparable to full-atom values): 16456 Å² total; per-residue (Å²): 140,81,88,84,80,86,81,84,77,80,78,76,80,76,77,79,77,52,75,89,73,38,56,32,35,35,40,31,38,68,48,65,70,59,48,56,54,47,40,53,52,40,42,74,74,61,37,32,61,45,81,29,62,37,64,62,55,41,68,80,60,54,66,98,59,81,54,23,26,35,41,34,40,51,80,49,87,73,73,36,52,70,52,54,50,51,51,38,53,74,70,71,47,80,57,31,32,33,38,36,25,81,70,80,50,68,72,58,55,54,50,42,47,74,76,61,40,68,45,81,46,50,54,81,73,53,65,66,63,48,51,54,51,50,56,51,28,35,56,49,25,54,52,52,49,51,54,51,51,52,51,51,50,50,52,50,31,56,64,72,49,51,73,68,31,48,56,50,46,58,35,50,64,71,68,48,50,57,66,56,43,13,64,75,70,76,47,53,49,68,55,42,53,51,38,49,54,52,39,31,60,54,62,67,36,91,43,68,70,53,44,39,52,51,35,55,77,69,60,73,62,72,82,78,76,86,68,88,68,83,79,70,90,82,79,82,86,69,89,84,83,91,81,84,88,80,84,84,87,84,85,82,87,83,88,81,87,86,82,90,81,83,87,86,86,82,92,135

pLDDT: mean 77.14, std 23.22, range [28.44, 97.69]

Nearest PDB structures (foldseek):
  1zn2-assembly1_A  TM=8.859E-01  e=3.744E-17  Pseudomonas fluorescens
  5xt2-assembly5_E  TM=5.953E-01  e=5.466E-16  Bradyrhizobium japonicum
  1l5y-assembly1_B  TM=8.495E-01  e=1.163E-09  Sinorhizobium meliloti
  6ont-assembly1_A-2  TM=9.198E-01  e=5.940E-07  Francisella tularensis subsp. novicida U112
  8tef-assembly2_C  TM=5.984E-01  e=3.515E-07  Flavobacterium johnsoniae UW101

Radius of gyration: 37.95 Å; Cα contacts (8 Å, |Δi|>4): 266; chains: 1; bounding box: 83×41×145 Å

Second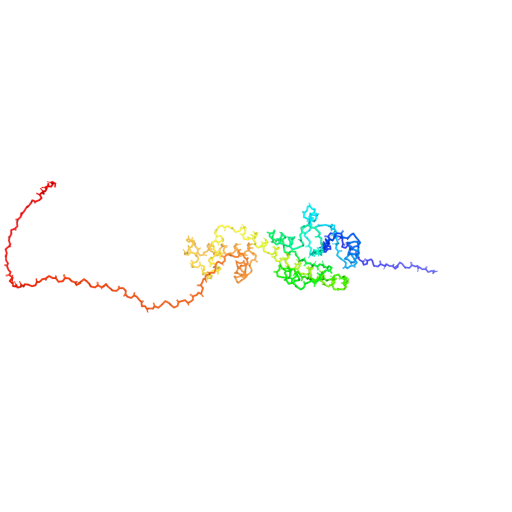ary structure (DSSP, 8-state):
------------------TTTSPEEEEE-S-HHHHHHHHHHHHHTT-EEEEESSHHHHHHT--SS--SEEEEESS-SSS-HHHHHHHHHHTT----EEEEES---HHHHHHHHHHT-SEEEESSPPHHHHHHHHHHHHHHHHHHHHHHHHHHHHHHHHHT--HHHHHHHHHHHTT--HHHHHHHHTS-HHHHH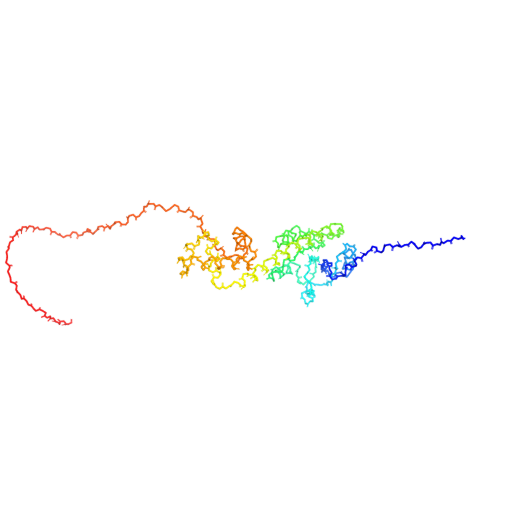HHHHHHHHHTT-SSHHHHHHHHHHTT-------------S----PPPPP--------------------------

Mean predicted aligned error: 15.07 Å

Foldseek 3Di:
DDDDDDDDDPPPDPPPPPLVVFAEEEEEDLDPVVQVVVCVLCVVLGHHYDYHNHLVRCVVCPDPDQHLEYEYEQPDPDCGPLNSLVVCVVVVHPQAYEYEYQDDDPVVQVVCVVSPHQYYYYPVDDSVVVSVSSVVSNVVSVVVVVLVVVLVLLVVLVVPQDPLLVLLLLCLLVVHDLVRSCVVVVHDSVVSVVSPVVSCVSSVPPDSVSSNVSCVSVVVDDPPDPPPDPPDPDDPPDDDDDDDDDDDDDDDDDDDDDDDDDDDDDDD